Protein AF-A0A915ERX6-F1 (afdb_monomer)

Structure (mmCIF, N/CA/C/O backbone):
data_AF-A0A915ERX6-F1
#
_entry.id   AF-A0A915ERX6-F1
#
loop_
_atom_site.group_PDB
_atom_site.id
_atom_site.type_symbol
_atom_site.label_atom_id
_atom_site.label_alt_id
_atom_site.label_comp_id
_atom_site.label_asym_id
_atom_site.label_entity_id
_atom_site.label_seq_id
_atom_site.pdbx_PDB_ins_code
_atom_site.Cartn_x
_atom_site.Cartn_y
_atom_site.Cartn_z
_atom_site.occupancy
_atom_site.B_iso_or_equiv
_atom_site.auth_seq_id
_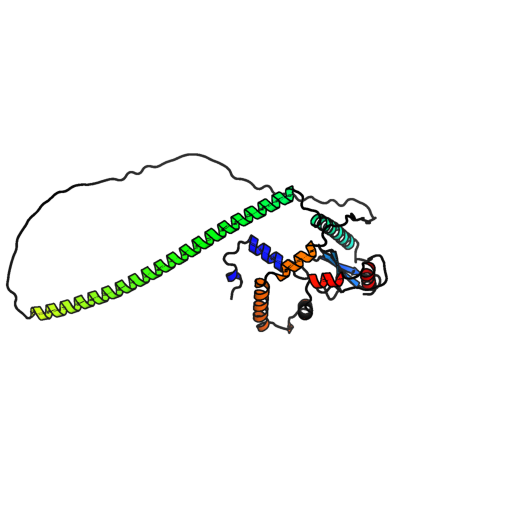atom_site.auth_comp_id
_atom_site.auth_asym_id
_atom_site.auth_atom_id
_atom_site.pdbx_PDB_model_num
ATOM 1 N N . MET A 1 1 ? -20.044 -15.047 8.503 1.00 51.16 1 MET A N 1
ATOM 2 C CA . MET A 1 1 ? -19.415 -14.146 9.492 1.00 51.16 1 MET A CA 1
ATOM 3 C C . MET A 1 1 ? -19.142 -12.809 8.824 1.00 51.16 1 MET A C 1
ATOM 5 O O . MET A 1 1 ? -18.657 -12.807 7.701 1.00 51.16 1 MET A O 1
ATOM 9 N N . ALA A 1 2 ? -19.490 -11.682 9.447 1.00 73.50 2 ALA A N 1
ATOM 10 C CA . ALA A 1 2 ? -19.189 -10.369 8.880 1.00 73.50 2 ALA A CA 1
ATOM 11 C C . ALA A 1 2 ? -17.824 -9.908 9.405 1.00 73.50 2 ALA A C 1
ATOM 13 O O . ALA A 1 2 ? -17.734 -9.492 10.553 1.00 73.50 2 ALA A O 1
ATOM 14 N N . TRP A 1 3 ? -16.778 -9.954 8.577 1.00 82.94 3 TRP A N 1
ATOM 15 C CA . TRP A 1 3 ? -15.416 -9.485 8.900 1.00 82.94 3 TRP A CA 1
ATOM 16 C C . TRP A 1 3 ? -15.363 -8.043 9.436 1.00 82.94 3 TRP A C 1
ATOM 18 O O . TRP A 1 3 ? -14.445 -7.667 10.159 1.00 82.94 3 TRP A O 1
ATOM 28 N N . TRP A 1 4 ? -16.379 -7.236 9.126 1.00 82.88 4 TRP A N 1
ATOM 29 C CA . TRP A 1 4 ? -16.608 -5.918 9.721 1.00 82.88 4 TRP A CA 1
ATOM 30 C C . TRP A 1 4 ? -16.786 -5.957 11.251 1.00 82.88 4 TRP A C 1
ATOM 32 O O . TRP A 1 4 ? -16.348 -5.044 11.945 1.00 82.88 4 TRP A O 1
ATOM 42 N N . GLY A 1 5 ? -17.389 -7.023 11.788 1.00 83.00 5 GLY A N 1
ATOM 43 C CA . GLY A 1 5 ? -17.624 -7.219 13.221 1.00 83.00 5 GLY A CA 1
ATOM 44 C C . GLY A 1 5 ? -16.344 -7.188 14.055 1.00 83.00 5 GLY A C 1
ATOM 45 O O . GLY A 1 5 ? -16.336 -6.576 15.120 1.00 83.00 5 GLY A O 1
ATOM 46 N N . ASP A 1 6 ? -15.246 -7.725 13.519 1.00 81.44 6 ASP A N 1
ATOM 47 C CA . ASP A 1 6 ? -13.922 -7.723 14.160 1.00 81.44 6 ASP A CA 1
ATOM 48 C C . ASP A 1 6 ? -13.321 -6.314 14.321 1.00 81.44 6 ASP A C 1
ATOM 50 O O . ASP A 1 6 ? -12.289 -6.149 14.966 1.00 81.44 6 ASP A O 1
ATOM 54 N N . HIS A 1 7 ? -13.928 -5.296 13.701 1.00 84.00 7 HIS A N 1
ATOM 55 C CA . HIS A 1 7 ? -13.409 -3.930 13.633 1.00 84.00 7 HIS A CA 1
ATOM 56 C C . HIS A 1 7 ? -14.350 -2.906 14.298 1.00 84.00 7 HIS A C 1
ATOM 58 O O . HIS A 1 7 ? -14.157 -1.705 14.110 1.00 84.00 7 HIS A O 1
ATOM 64 N N . ARG A 1 8 ? -15.343 -3.350 15.092 1.00 73.56 8 ARG A N 1
ATOM 65 C CA . ARG A 1 8 ? -16.404 -2.501 15.689 1.00 73.56 8 ARG A CA 1
ATOM 66 C C . ARG A 1 8 ? -15.908 -1.293 16.494 1.00 73.56 8 ARG A C 1
ATOM 68 O O . ARG A 1 8 ? -16.626 -0.306 16.572 1.00 73.56 8 ARG A O 1
ATOM 75 N N . ASN A 1 9 ? -14.679 -1.339 17.003 1.00 77.94 9 ASN A N 1
ATOM 76 C CA . ASN A 1 9 ? -14.098 -0.301 17.857 1.00 77.94 9 ASN A CA 1
ATOM 77 C C . ASN A 1 9 ? -12.840 0.354 17.261 1.00 77.94 9 ASN A C 1
ATOM 79 O O . ASN A 1 9 ? -12.069 0.997 17.968 1.00 77.94 9 ASN A O 1
ATOM 83 N N . ILE A 1 10 ? -12.594 0.202 15.958 1.00 81.56 10 ILE A N 1
ATOM 84 C CA . ILE A 1 10 ? -11.405 0.772 15.312 1.00 81.56 10 ILE A CA 1
ATOM 85 C C . ILE A 1 10 ? -11.733 2.160 14.760 1.00 81.56 10 ILE A C 1
ATOM 87 O O . ILE A 1 10 ? -12.661 2.318 13.969 1.00 81.56 10 ILE A O 1
ATOM 91 N N . HIS A 1 11 ? -10.944 3.174 15.136 1.00 81.81 11 HIS A N 1
ATOM 92 C CA . HIS A 1 11 ? -11.110 4.519 14.577 1.00 81.81 11 HIS A CA 1
ATOM 93 C C . HIS A 1 11 ? -10.934 4.502 13.056 1.00 81.81 11 HIS A C 1
ATOM 95 O O . HIS A 1 11 ? -10.048 3.826 12.520 1.00 81.81 11 HIS A O 1
ATOM 101 N N . ARG A 1 12 ? -11.702 5.337 12.355 1.00 85.62 12 ARG A N 1
ATOM 102 C CA . ARG A 1 12 ? -11.683 5.413 10.888 1.00 85.62 12 ARG A CA 1
ATOM 103 C C . ARG A 1 12 ? -10.275 5.629 10.327 1.00 85.62 12 ARG A C 1
ATOM 105 O O . ARG A 1 12 ? -9.903 4.986 9.354 1.00 85.62 12 ARG A O 1
ATOM 112 N N . GLU A 1 13 ? -9.478 6.507 10.934 1.00 83.62 13 GLU A N 1
ATOM 113 C CA . GLU A 1 13 ? -8.102 6.790 10.491 1.00 83.62 13 GLU A CA 1
ATOM 114 C C . GLU A 1 13 ? -7.173 5.576 10.618 1.00 83.62 13 GLU A C 1
ATOM 116 O O . GLU A 1 13 ? -6.362 5.326 9.726 1.00 83.62 13 GLU A O 1
ATOM 121 N N . PHE A 1 14 ? -7.329 4.780 11.681 1.00 82.31 14 PHE A N 1
ATOM 122 C CA . PHE A 1 14 ? -6.595 3.526 11.843 1.00 82.31 14 PHE A CA 1
ATOM 123 C C . PHE A 1 14 ? -7.018 2.506 10.796 1.00 82.31 14 PHE A C 1
ATOM 125 O O . PHE A 1 14 ? -6.154 1.920 10.150 1.00 82.31 14 PHE A O 1
ATOM 132 N N . ALA A 1 15 ? -8.324 2.355 10.566 1.00 87.00 15 ALA A N 1
ATOM 133 C CA . ALA A 1 15 ? -8.839 1.472 9.527 1.00 87.00 15 ALA A CA 1
ATOM 134 C C . ALA A 1 15 ? -8.327 1.876 8.131 1.00 87.00 15 ALA A C 1
ATOM 136 O O . ALA A 1 15 ? -7.846 1.028 7.382 1.00 87.00 15 ALA A O 1
ATOM 137 N N . MET A 1 16 ? -8.343 3.176 7.804 1.00 88.75 16 MET A N 1
ATOM 138 C CA . MET A 1 16 ? -7.802 3.709 6.546 1.00 88.75 16 MET A CA 1
ATOM 139 C C . MET A 1 16 ? -6.297 3.434 6.413 1.00 88.75 16 MET A C 1
ATOM 141 O O . MET A 1 16 ? -5.829 3.025 5.350 1.00 88.75 16 MET A O 1
ATOM 145 N N . MET A 1 17 ? -5.533 3.612 7.492 1.00 85.50 17 MET A N 1
ATOM 146 C CA . MET A 1 17 ? -4.098 3.337 7.499 1.00 85.50 17 MET A CA 1
ATOM 147 C C . MET A 1 17 ? -3.790 1.840 7.342 1.00 85.50 17 MET A C 1
ATOM 149 O O . MET A 1 17 ? -2.902 1.482 6.569 1.00 85.50 17 MET A O 1
ATOM 153 N N . GLU A 1 18 ? -4.510 0.956 8.037 1.00 84.69 18 GLU A N 1
ATOM 154 C CA . GLU A 1 18 ? -4.356 -0.499 7.893 1.00 84.69 18 GLU A CA 1
ATOM 155 C C . GLU A 1 18 ? -4.739 -0.975 6.489 1.00 84.69 18 GLU A C 1
ATOM 157 O O . GLU A 1 18 ? -4.008 -1.764 5.887 1.00 84.69 18 GLU A O 1
ATOM 162 N N . TYR A 1 19 ? -5.806 -0.418 5.915 1.00 90.06 19 TYR A N 1
ATOM 163 C CA . TYR A 1 19 ? -6.186 -0.674 4.529 1.00 90.06 19 TYR A CA 1
ATOM 164 C C . TYR A 1 19 ? -5.048 -0.320 3.562 1.00 90.06 19 TYR A C 1
ATOM 166 O O . TYR A 1 19 ? -4.602 -1.162 2.782 1.00 90.06 19 TYR A O 1
ATOM 174 N N . LEU A 1 20 ? -4.494 0.895 3.664 1.00 88.69 20 LEU A N 1
ATOM 175 C CA . LEU A 1 20 ? -3.383 1.327 2.811 1.00 88.69 20 LEU A CA 1
ATOM 176 C C . LEU A 1 20 ? -2.116 0.488 3.023 1.00 88.69 20 LEU A C 1
ATOM 178 O O . LEU A 1 20 ? -1.411 0.193 2.055 1.00 88.69 20 LEU A O 1
ATOM 182 N N . LYS A 1 21 ? -1.830 0.050 4.255 1.00 85.94 21 LYS A N 1
ATOM 183 C CA . LYS A 1 21 ? -0.715 -0.868 4.538 1.00 85.94 21 LYS A CA 1
ATOM 184 C C . LYS A 1 21 ? -0.881 -2.198 3.808 1.00 85.94 21 LYS A C 1
ATOM 186 O O . LYS A 1 21 ? 0.103 -2.684 3.250 1.00 85.94 21 LYS A O 1
ATOM 191 N N . ILE A 1 22 ? -2.086 -2.768 3.781 1.00 87.19 22 ILE A N 1
ATOM 192 C CA . ILE A 1 22 ? -2.379 -4.004 3.041 1.00 87.19 22 ILE A CA 1
ATOM 193 C C . ILE A 1 22 ? -2.253 -3.752 1.535 1.00 87.19 22 ILE A C 1
ATOM 195 O O . ILE A 1 22 ? -1.469 -4.431 0.871 1.00 87.19 22 ILE A O 1
ATOM 199 N N . CYS A 1 23 ? -2.934 -2.730 1.008 1.00 88.94 23 CYS A N 1
ATOM 200 C CA . CYS A 1 23 ? -2.908 -2.394 -0.417 1.00 88.94 23 CYS A CA 1
ATOM 201 C C . CYS A 1 23 ? -1.496 -2.115 -0.935 1.00 88.94 23 CYS A C 1
ATOM 203 O O . CYS A 1 23 ? -1.163 -2.530 -2.040 1.00 88.94 23 CYS A O 1
ATOM 205 N N . SER A 1 24 ? -0.635 -1.480 -0.132 1.00 85.81 24 SER A N 1
ATOM 206 C CA . SER A 1 24 ? 0.741 -1.152 -0.532 1.00 85.81 24 SER A CA 1
ATOM 207 C C . SER A 1 24 ? 1.579 -2.361 -0.972 1.00 85.81 24 SER A C 1
ATOM 209 O O . SER A 1 24 ? 2.533 -2.215 -1.749 1.00 85.81 24 SER A O 1
ATOM 211 N N . ARG A 1 25 ? 1.188 -3.558 -0.511 1.00 84.31 25 ARG A N 1
ATOM 212 C CA . ARG A 1 25 ? 1.843 -4.841 -0.788 1.00 84.31 25 ARG A CA 1
ATOM 213 C C . ARG A 1 25 ? 1.401 -5.478 -2.103 1.00 84.31 25 ARG A C 1
ATOM 215 O O . ARG A 1 25 ? 2.115 -6.355 -2.580 1.00 84.31 25 ARG A O 1
ATOM 222 N N . LEU A 1 26 ? 0.285 -5.038 -2.688 1.00 88.19 26 LEU A N 1
ATOM 223 C CA . LEU A 1 26 ? -0.181 -5.525 -3.987 1.00 88.19 26 LEU A CA 1
ATOM 224 C C . LEU A 1 26 ? 0.850 -5.192 -5.067 1.00 88.19 26 LEU A C 1
ATOM 226 O O . LEU A 1 26 ? 1.415 -4.090 -5.081 1.00 88.19 26 LEU A O 1
ATOM 230 N N . GLU A 1 27 ? 1.085 -6.124 -5.984 1.00 83.94 27 GLU A N 1
ATOM 231 C CA . GLU A 1 27 ? 2.095 -6.002 -7.037 1.00 83.94 27 GLU A CA 1
ATOM 232 C C . GLU A 1 27 ? 1.844 -4.785 -7.939 1.00 83.94 27 GLU A C 1
ATOM 234 O O . GLU A 1 27 ? 2.792 -4.120 -8.348 1.00 83.94 27 GLU A O 1
ATOM 239 N N . THR A 1 28 ? 0.576 -4.436 -8.161 1.00 86.00 28 THR A N 1
ATOM 240 C CA . THR A 1 28 ? 0.137 -3.314 -9.006 1.00 86.00 28 THR A CA 1
ATOM 241 C C . THR A 1 28 ? 0.037 -1.979 -8.257 1.00 86.00 28 THR A C 1
ATOM 243 O O . THR A 1 28 ? -0.133 -0.926 -8.875 1.00 86.00 28 THR A O 1
ATOM 246 N N . TYR A 1 29 ? 0.150 -1.978 -6.922 1.00 88.00 29 TYR A N 1
ATOM 247 C CA . TYR A 1 29 ? -0.030 -0.761 -6.131 1.00 88.00 29 TYR A CA 1
ATOM 248 C C . TYR A 1 29 ? 1.083 0.255 -6.381 1.00 88.00 29 TYR A C 1
ATOM 250 O O . TYR A 1 29 ? 2.264 -0.033 -6.150 1.00 88.00 29 TYR A O 1
ATOM 258 N N . GLY A 1 30 ? 0.678 1.473 -6.751 1.00 83.12 30 GLY A N 1
ATOM 259 C CA . GLY A 1 30 ? 1.577 2.608 -6.963 1.00 83.12 30 GLY A CA 1
ATOM 260 C C . GLY A 1 30 ? 2.413 2.511 -8.240 1.00 83.12 30 GLY A C 1
ATOM 261 O O . GLY A 1 30 ? 3.402 3.232 -8.358 1.00 83.12 30 GLY A O 1
ATOM 262 N N . VAL A 1 31 ? 2.035 1.628 -9.171 1.00 84.38 31 VAL A N 1
ATOM 263 C CA . VAL A 1 31 ? 2.764 1.373 -10.416 1.00 84.38 31 VAL A CA 1
ATOM 264 C C . VAL A 1 31 ? 2.064 2.070 -11.584 1.00 84.38 31 VAL A C 1
ATOM 266 O O . VAL A 1 31 ? 0.900 1.800 -11.872 1.00 84.38 31 VAL A O 1
ATOM 269 N N . SER A 1 32 ? 2.770 2.972 -12.269 1.00 84.06 32 SER A N 1
ATOM 270 C CA . SER A 1 32 ? 2.287 3.590 -13.511 1.00 84.06 32 SER A CA 1
ATOM 271 C C . SER A 1 32 ? 2.840 2.828 -14.709 1.00 84.06 32 SER A C 1
ATOM 273 O O . SER A 1 32 ? 4.048 2.843 -14.936 1.00 84.06 32 SER A O 1
ATOM 275 N N . TYR A 1 33 ? 1.967 2.165 -15.466 1.00 83.50 33 TYR A N 1
ATOM 276 C CA . TYR A 1 33 ? 2.345 1.375 -16.639 1.00 83.50 33 TYR A CA 1
ATOM 277 C C . TYR A 1 33 ? 2.323 2.216 -17.916 1.00 83.50 33 TYR A C 1
ATOM 279 O O . TYR A 1 33 ? 1.395 2.991 -18.147 1.00 83.50 33 TYR A O 1
ATOM 287 N N . PHE A 1 34 ? 3.325 2.009 -18.763 1.00 83.00 34 PHE A N 1
ATOM 288 C CA . PHE A 1 34 ? 3.478 2.643 -20.064 1.00 83.00 34 PHE A CA 1
ATOM 289 C C . PHE A 1 34 ? 3.847 1.592 -21.103 1.00 83.00 34 PHE A C 1
ATOM 291 O O . PHE A 1 34 ? 4.729 0.766 -20.874 1.00 83.00 34 PHE A O 1
ATOM 298 N N . GLU A 1 35 ? 3.194 1.628 -22.260 1.00 81.38 35 GLU A N 1
ATOM 299 C CA . GLU A 1 35 ? 3.630 0.816 -23.394 1.00 81.38 35 GLU A CA 1
ATOM 300 C C . GLU A 1 35 ? 4.920 1.416 -23.965 1.00 81.38 35 GLU A C 1
ATOM 302 O O . GLU A 1 35 ? 4.955 2.587 -24.356 1.00 81.38 35 GLU A O 1
ATOM 307 N N . ILE A 1 36 ? 5.986 0.618 -23.990 1.00 79.19 36 ILE A N 1
ATOM 308 C CA . ILE A 1 36 ? 7.275 1.000 -24.568 1.00 79.19 36 ILE A CA 1
ATOM 309 C C . ILE A 1 36 ? 7.724 -0.059 -25.568 1.00 79.19 36 ILE A C 1
ATOM 311 O O . ILE A 1 36 ? 7.179 -1.151 -25.676 1.00 79.19 36 ILE A O 1
ATOM 315 N N . ARG A 1 37 ? 8.739 0.246 -26.351 1.00 76.06 37 ARG A N 1
ATOM 316 C CA . ARG A 1 37 ? 9.317 -0.689 -27.304 1.00 76.06 37 ARG A CA 1
ATOM 317 C C . ARG A 1 37 ? 10.814 -0.614 -27.180 1.00 76.06 37 ARG A C 1
ATOM 319 O O . ARG A 1 37 ? 11.362 0.473 -26.999 1.00 76.06 37 ARG A O 1
ATOM 326 N N . ASN A 1 38 ? 11.437 -1.770 -27.288 1.00 72.06 38 ASN A N 1
ATOM 327 C CA . ASN A 1 38 ? 12.852 -1.829 -27.552 1.00 72.06 38 ASN A CA 1
ATOM 328 C C . ASN A 1 38 ? 13.112 -1.826 -29.076 1.00 72.06 38 ASN A C 1
ATOM 330 O O . ASN A 1 38 ? 12.174 -1.895 -29.871 1.00 72.06 38 ASN A O 1
ATOM 334 N N . THR A 1 39 ? 14.381 -1.792 -29.486 1.00 68.31 39 THR A N 1
ATOM 335 C CA . THR A 1 39 ? 14.866 -1.998 -30.856 1.00 68.31 39 THR A CA 1
ATOM 336 C C . THR A 1 39 ? 14.351 -3.289 -31.509 1.00 68.31 39 THR A C 1
ATOM 338 O O . THR A 1 39 ? 14.280 -3.349 -32.734 1.00 68.31 39 THR A O 1
ATOM 341 N N . ARG A 1 40 ? 13.967 -4.308 -30.720 1.00 66.62 40 ARG A N 1
ATOM 342 C CA . ARG A 1 40 ? 13.531 -5.629 -31.217 1.00 66.62 40 ARG A CA 1
ATOM 343 C C . ARG A 1 40 ? 12.058 -5.978 -30.954 1.00 66.62 40 ARG A C 1
ATOM 345 O O . ARG A 1 40 ? 11.415 -6.519 -31.848 1.00 66.62 40 ARG A O 1
ATOM 352 N N . VAL A 1 41 ? 11.509 -5.677 -29.771 1.00 63.62 41 VAL A N 1
ATOM 353 C CA . VAL A 1 41 ? 10.175 -6.160 -29.335 1.00 63.62 41 VAL A CA 1
ATOM 354 C C . VAL A 1 41 ? 9.369 -5.066 -28.610 1.00 63.62 41 VAL A C 1
ATOM 356 O O . VAL A 1 41 ? 9.927 -4.126 -28.035 1.00 63.62 41 VAL A O 1
ATOM 359 N N . GLN A 1 42 ? 8.031 -5.165 -28.643 1.00 61.75 42 GLN A N 1
ATOM 360 C CA . GLN A 1 42 ? 7.120 -4.340 -27.833 1.00 61.75 42 GLN A CA 1
ATOM 361 C C . GLN A 1 42 ? 7.045 -4.865 -26.387 1.00 61.75 42 GLN A C 1
ATOM 363 O O . GLN A 1 42 ? 6.656 -6.009 -26.174 1.00 61.75 42 GLN A O 1
ATOM 368 N N . ASN A 1 43 ? 7.345 -4.019 -25.398 1.00 63.12 43 ASN A N 1
ATOM 369 C CA . ASN A 1 43 ? 7.371 -4.359 -23.969 1.00 63.12 43 ASN A CA 1
ATOM 370 C C . ASN A 1 43 ? 6.514 -3.369 -23.143 1.00 63.12 43 ASN A C 1
ATOM 372 O O . ASN A 1 43 ? 6.050 -2.345 -23.639 1.00 63.12 43 ASN A O 1
ATOM 376 N N . LEU A 1 44 ? 6.278 -3.632 -21.858 1.00 58.50 44 LEU A N 1
ATOM 377 C CA . LEU A 1 44 ? 5.692 -2.642 -20.945 1.00 58.50 44 LEU A CA 1
ATOM 378 C C . LEU A 1 44 ? 6.763 -2.112 -19.998 1.00 58.50 44 LEU A C 1
ATOM 380 O O . LEU A 1 44 ? 7.470 -2.877 -19.353 1.00 58.50 44 LEU A O 1
ATOM 384 N N . SER A 1 45 ? 6.850 -0.795 -19.863 1.00 58.66 45 SER A N 1
ATOM 385 C CA . SER A 1 45 ? 7.623 -0.150 -18.805 1.00 58.66 45 SER A CA 1
ATOM 386 C C . SER A 1 45 ? 6.694 0.181 -17.665 1.00 58.66 45 SER A C 1
ATOM 388 O O . SER A 1 45 ? 5.533 0.532 -17.881 1.00 58.66 45 SER A O 1
ATOM 390 N N . SER A 1 46 ? 7.218 0.176 -16.454 1.00 69.56 46 SER A N 1
ATOM 391 C CA . SER A 1 46 ? 6.569 0.834 -15.343 1.00 69.56 46 SER A CA 1
ATOM 392 C C . SER A 1 46 ? 7.490 1.830 -14.661 1.00 69.56 46 SER A C 1
ATOM 394 O O . SER A 1 46 ? 8.701 1.630 -14.536 1.00 69.56 46 SER A O 1
ATOM 396 N N . VAL A 1 47 ? 6.869 2.916 -14.209 1.00 69.19 47 VAL A N 1
ATOM 397 C CA . VAL A 1 47 ? 7.473 3.905 -13.324 1.00 69.19 47 VAL A CA 1
ATOM 398 C C . VAL A 1 47 ? 6.742 3.826 -11.991 1.00 69.19 47 VAL A C 1
ATOM 400 O O . VAL A 1 47 ? 5.520 3.992 -11.939 1.00 69.19 47 VAL A O 1
ATOM 403 N N . ASP A 1 48 ? 7.476 3.592 -10.908 1.00 70.56 48 ASP A N 1
ATOM 404 C CA . ASP A 1 48 ? 6.937 3.614 -9.552 1.00 70.56 48 ASP A CA 1
ATOM 405 C C . ASP A 1 48 ? 7.827 4.434 -8.599 1.00 70.56 48 ASP A C 1
ATOM 407 O O . ASP A 1 48 ? 8.883 4.964 -8.955 1.00 70.56 48 ASP A O 1
ATOM 411 N N . ALA A 1 49 ? 7.379 4.563 -7.351 1.00 59.53 49 ALA A N 1
ATOM 412 C CA . ALA A 1 49 ? 8.111 5.285 -6.312 1.00 59.53 49 ALA A CA 1
ATOM 413 C C . ALA A 1 49 ? 9.409 4.578 -5.856 1.00 59.53 49 ALA A C 1
ATOM 415 O O . ALA A 1 49 ? 10.159 5.137 -5.047 1.00 59.53 49 ALA A O 1
ATOM 416 N N . LEU A 1 50 ? 9.648 3.344 -6.314 1.00 64.88 50 LEU A N 1
ATOM 417 C CA . LEU A 1 50 ? 10.803 2.511 -5.994 1.00 64.88 50 LEU A CA 1
ATOM 418 C C . LEU A 1 50 ? 11.822 2.479 -7.142 1.00 64.88 50 LEU A C 1
ATOM 420 O O . LEU A 1 50 ? 12.962 2.086 -6.888 1.00 64.88 50 LEU A O 1
ATOM 424 N N . GLY A 1 51 ? 11.445 2.848 -8.367 1.00 69.00 51 GLY A N 1
ATOM 425 C CA . GLY A 1 51 ? 12.302 2.901 -9.546 1.00 69.00 51 GLY A CA 1
ATOM 426 C C . GLY A 1 51 ? 11.572 2.587 -10.858 1.00 69.00 51 GLY A C 1
ATOM 427 O O . GLY A 1 51 ? 10.373 2.804 -11.012 1.00 69.00 51 GLY A O 1
ATOM 428 N N . LEU A 1 52 ? 12.341 2.089 -11.826 1.00 77.81 52 LEU A N 1
ATOM 429 C CA . LEU A 1 52 ? 11.848 1.606 -13.115 1.00 77.81 52 LEU A CA 1
ATOM 430 C C . LEU A 1 52 ? 11.835 0.078 -13.117 1.00 77.81 52 LEU A C 1
ATOM 432 O O . LEU A 1 52 ? 12.802 -0.542 -12.663 1.00 77.81 52 LEU A O 1
ATOM 436 N N . SER A 1 53 ? 10.766 -0.514 -13.643 1.00 75.00 53 SER A N 1
ATOM 437 C CA . SER A 1 53 ? 10.640 -1.964 -13.836 1.00 75.00 53 SER A CA 1
ATOM 438 C C . SER A 1 53 ? 10.095 -2.253 -15.235 1.00 75.00 53 SER A C 1
ATOM 440 O O . SER A 1 53 ? 9.294 -1.481 -15.751 1.00 75.00 53 SER A O 1
ATOM 442 N N . VAL A 1 54 ? 10.515 -3.355 -15.858 1.00 73.75 54 VAL A N 1
ATOM 443 C CA . VAL A 1 54 ? 10.012 -3.777 -17.176 1.00 73.75 54 VAL A CA 1
ATOM 444 C C . VAL A 1 54 ? 9.181 -5.048 -17.030 1.00 73.75 54 VAL A C 1
ATOM 446 O O . VAL A 1 54 ? 9.538 -5.960 -16.281 1.00 73.75 54 VAL A O 1
ATOM 449 N N . TYR A 1 55 ? 8.072 -5.080 -17.758 1.00 67.56 55 TYR A N 1
ATOM 450 C CA . TYR A 1 55 ? 7.063 -6.125 -17.785 1.00 67.56 55 TYR A CA 1
ATOM 451 C C . TYR A 1 55 ? 6.833 -6.588 -19.222 1.00 67.56 55 TYR A C 1
ATOM 453 O O . TYR A 1 55 ? 6.982 -5.826 -20.178 1.00 67.56 55 TYR A O 1
ATOM 461 N N . GLU A 1 56 ? 6.431 -7.841 -19.376 1.00 65.31 56 GLU A N 1
ATOM 462 C CA . GLU A 1 56 ? 5.937 -8.346 -20.653 1.00 65.31 56 GLU A CA 1
ATOM 463 C C . GLU A 1 56 ? 4.486 -7.880 -20.857 1.00 65.31 56 GLU A C 1
ATOM 465 O O . GLU A 1 56 ? 3.745 -7.681 -19.894 1.00 65.31 56 GLU A O 1
ATOM 470 N N . ARG A 1 57 ? 4.046 -7.687 -22.105 1.00 65.62 57 ARG A N 1
ATOM 471 C CA . ARG A 1 57 ? 2.703 -7.149 -22.392 1.00 65.62 57 ARG A CA 1
ATOM 472 C C . ARG A 1 57 ? 1.563 -7.992 -21.828 1.00 65.62 57 ARG A C 1
ATOM 474 O O . ARG A 1 57 ? 0.567 -7.434 -21.372 1.00 65.62 57 ARG A O 1
ATOM 481 N N . SER A 1 58 ? 1.738 -9.308 -21.821 1.00 59.25 58 SER A N 1
ATOM 482 C CA . SER A 1 58 ? 0.797 -10.277 -21.256 1.00 59.25 58 SER A CA 1
ATOM 483 C C . SER A 1 58 ? 0.870 -10.384 -19.729 1.00 59.25 58 SER A C 1
ATOM 485 O O . SER A 1 58 ? 0.009 -11.014 -19.127 1.00 59.25 58 SER A O 1
ATOM 487 N N . ASN A 1 59 ? 1.876 -9.781 -19.084 1.00 62.12 59 ASN A N 1
ATOM 488 C CA . ASN A 1 59 ? 2.212 -10.051 -17.692 1.00 62.12 59 ASN A CA 1
ATOM 489 C C . ASN A 1 59 ? 2.591 -8.761 -16.946 1.00 62.12 59 ASN A C 1
ATOM 491 O O . ASN A 1 59 ? 3.741 -8.325 -16.949 1.00 62.12 59 ASN A O 1
ATOM 495 N N . LYS A 1 60 ? 1.619 -8.178 -16.237 1.00 63.34 60 LYS A N 1
ATOM 496 C CA . LYS A 1 60 ? 1.798 -6.934 -15.459 1.00 63.34 60 LYS A CA 1
ATOM 497 C C . LYS A 1 60 ? 2.189 -7.160 -13.993 1.00 63.34 60 LYS A C 1
ATOM 499 O O . LYS A 1 60 ? 2.411 -6.187 -13.269 1.00 63.34 60 LYS A O 1
ATOM 504 N N . VAL A 1 61 ? 2.252 -8.420 -13.550 1.00 47.22 61 VAL A N 1
ATOM 505 C CA . VAL A 1 61 ? 2.406 -8.799 -12.130 1.00 47.22 61 VAL A CA 1
ATOM 506 C C . VAL A 1 61 ? 3.815 -9.327 -11.819 1.00 47.22 61 VAL A C 1
ATOM 508 O O . VAL A 1 61 ? 4.290 -9.189 -10.695 1.00 47.22 61 VAL A O 1
ATOM 511 N N . THR A 1 62 ? 4.534 -9.864 -12.809 1.00 45.00 62 THR A N 1
ATOM 512 C CA . THR A 1 62 ? 5.867 -10.460 -12.638 1.00 45.00 62 THR A CA 1
ATOM 513 C C . THR A 1 62 ? 6.887 -9.714 -13.490 1.00 45.00 62 THR A C 1
ATOM 515 O O . THR A 1 62 ? 6.936 -9.860 -14.707 1.00 45.00 62 THR A O 1
ATOM 518 N N . ALA A 1 63 ? 7.759 -8.955 -12.832 1.00 50.56 63 ALA A N 1
ATOM 519 C CA . ALA A 1 63 ? 8.936 -8.384 -13.477 1.00 50.56 63 ALA A CA 1
ATOM 520 C C . ALA A 1 63 ? 10.012 -9.473 -13.682 1.00 50.56 63 ALA A C 1
ATOM 522 O O . ALA A 1 63 ? 10.227 -10.304 -12.793 1.00 50.56 63 ALA A O 1
ATOM 523 N N . LYS A 1 64 ? 10.693 -9.482 -14.836 1.00 47.00 64 LYS A N 1
ATOM 524 C CA . LYS A 1 64 ? 11.722 -10.489 -15.169 1.00 47.00 64 LYS A CA 1
ATOM 525 C C . LYS A 1 64 ? 13.137 -10.034 -14.741 1.00 47.00 64 LYS A C 1
ATOM 527 O O . LYS A 1 64 ? 13.435 -8.847 -14.851 1.00 47.00 64 LYS A O 1
ATOM 532 N N . PRO A 1 65 ? 13.998 -10.935 -14.215 1.00 37.88 65 PRO A N 1
ATOM 533 C CA . PRO A 1 65 ? 15.416 -10.663 -13.922 1.00 37.88 65 PRO A CA 1
ATOM 534 C C . PRO A 1 65 ? 16.310 -10.816 -15.167 1.00 37.88 65 PRO A C 1
ATOM 536 O O . PRO A 1 65 ? 15.998 -11.668 -15.994 1.00 37.88 65 PRO A O 1
ATOM 539 N N . VAL A 1 66 ? 17.399 -10.019 -15.280 1.00 44.97 66 VAL A N 1
ATOM 540 C CA . VAL A 1 66 ? 17.996 -9.677 -16.598 1.00 44.97 66 VAL A CA 1
ATOM 541 C C . VAL A 1 66 ? 19.572 -9.655 -16.753 1.00 44.97 66 VAL A C 1
ATOM 543 O O . VAL A 1 66 ? 20.212 -9.075 -15.882 1.00 44.97 66 VAL A O 1
ATOM 546 N N . ASP A 1 67 ? 20.166 -10.253 -17.839 1.00 41.62 67 ASP A N 1
ATOM 547 C CA . ASP A 1 67 ? 21.565 -10.618 -18.308 1.00 41.62 67 ASP A CA 1
ATOM 548 C C . ASP A 1 67 ? 22.065 -10.197 -19.757 1.00 41.62 67 ASP A C 1
ATOM 550 O O . ASP A 1 67 ? 21.595 -10.745 -20.749 1.00 41.62 67 ASP A O 1
ATOM 554 N N . ARG A 1 68 ? 23.157 -9.395 -19.840 1.00 38.19 68 ARG A N 1
ATOM 555 C CA . ARG A 1 68 ? 24.287 -9.222 -20.847 1.00 38.19 68 ARG A CA 1
ATOM 556 C C . ARG A 1 68 ? 24.153 -8.638 -22.302 1.00 38.19 68 ARG A C 1
ATOM 558 O O . ARG A 1 68 ? 23.418 -9.169 -23.122 1.00 38.19 68 ARG A O 1
ATOM 565 N N . GLY A 1 69 ? 24.992 -7.601 -22.614 1.00 44.88 69 GLY A N 1
ATOM 566 C CA . GLY A 1 69 ? 25.144 -6.737 -23.838 1.00 44.88 69 GLY A CA 1
ATOM 567 C C . GLY A 1 69 ? 24.624 -5.237 -23.993 1.00 44.88 69 GLY A C 1
ATOM 568 O O . GLY A 1 69 ? 23.814 -5.066 -24.889 1.00 44.88 69 GLY A O 1
ATOM 569 N N . SER A 1 70 ? 25.060 -4.167 -23.256 1.00 50.38 70 SER A N 1
ATOM 570 C CA . SER A 1 70 ? 24.772 -2.677 -23.437 1.00 50.38 70 SER A CA 1
ATOM 571 C C . SER A 1 70 ? 25.124 -1.783 -22.186 1.00 50.38 70 SER A C 1
ATOM 573 O O . SER A 1 70 ? 25.319 -2.267 -21.076 1.00 50.38 70 SER A O 1
ATOM 575 N N . THR A 1 71 ? 25.303 -0.453 -22.320 1.00 59.44 71 THR A N 1
ATOM 576 C CA . THR A 1 71 ? 25.572 0.501 -21.197 1.00 59.44 71 THR A CA 1
ATOM 577 C C . THR A 1 71 ? 24.471 1.535 -20.950 1.00 59.44 71 THR A C 1
ATOM 579 O O . THR A 1 71 ? 24.443 2.140 -19.877 1.00 59.44 71 THR A O 1
ATOM 582 N N . HIS A 1 72 ? 23.565 1.736 -21.908 1.00 65.31 72 HIS A N 1
ATOM 583 C CA . HIS A 1 72 ? 22.481 2.714 -21.828 1.00 65.31 72 HIS A CA 1
ATOM 584 C C . HIS A 1 72 ? 21.133 2.011 -21.937 1.00 65.31 72 HIS A C 1
ATOM 586 O O . HIS A 1 72 ? 20.934 1.195 -22.830 1.00 65.31 72 HIS A O 1
ATOM 592 N N . PHE A 1 73 ? 20.211 2.346 -21.034 1.00 71.62 73 PHE A N 1
ATOM 593 C CA . PHE A 1 73 ? 18.828 1.885 -21.101 1.00 71.62 73 PHE A CA 1
ATOM 594 C C . PHE A 1 73 ? 18.049 2.796 -22.046 1.00 71.62 73 PHE A C 1
ATOM 596 O O . PHE A 1 73 ? 17.745 3.934 -21.683 1.00 71.62 73 PHE A O 1
ATOM 603 N N . VAL A 1 74 ? 17.769 2.316 -23.256 1.00 72.12 74 VAL A N 1
ATOM 604 C CA . VAL A 1 74 ? 17.059 3.073 -24.293 1.00 72.12 74 VAL A CA 1
ATOM 605 C C . VAL A 1 74 ? 15.734 2.385 -24.576 1.00 72.12 74 VAL A C 1
ATOM 607 O O . VAL A 1 74 ? 15.682 1.177 -24.731 1.00 72.12 74 VAL A O 1
ATOM 610 N N . PHE A 1 75 ? 14.652 3.150 -24.644 1.00 80.19 75 PHE A N 1
ATOM 611 C CA . PHE A 1 75 ? 13.346 2.641 -25.043 1.00 80.19 75 PHE A CA 1
ATOM 612 C C . PHE A 1 75 ? 12.589 3.708 -25.823 1.00 80.19 75 PHE A C 1
ATOM 614 O O . PHE A 1 75 ? 12.864 4.904 -25.712 1.00 80.19 75 PHE A O 1
ATOM 621 N N . TYR A 1 76 ? 11.594 3.266 -26.581 1.00 77.81 76 TYR A N 1
ATOM 622 C CA . TYR A 1 76 ? 10.752 4.114 -27.412 1.00 77.81 76 TYR A CA 1
ATOM 623 C C . TYR A 1 76 ? 9.305 4.022 -26.933 1.00 77.81 76 TYR A C 1
ATOM 625 O O . TYR A 1 76 ? 8.770 2.927 -26.789 1.00 77.81 76 TYR A O 1
ATOM 633 N N . ALA A 1 77 ? 8.646 5.152 -26.691 1.00 81.62 77 ALA A N 1
ATOM 634 C CA . ALA A 1 77 ? 7.199 5.179 -26.478 1.00 81.62 77 ALA A CA 1
ATOM 635 C C . ALA A 1 77 ? 6.450 5.404 -27.799 1.00 81.62 77 ALA A C 1
ATOM 637 O O . ALA A 1 77 ? 7.034 5.838 -28.792 1.00 81.62 77 ALA A O 1
ATOM 638 N N . SER A 1 78 ? 5.145 5.130 -27.802 1.00 82.38 78 SER A N 1
ATOM 639 C CA . SER A 1 78 ? 4.279 5.324 -28.972 1.00 82.38 78 SER A CA 1
ATOM 640 C C . SER A 1 78 ? 4.164 6.783 -29.418 1.00 82.38 78 SER A C 1
ATOM 642 O O . SER A 1 78 ? 3.961 7.030 -30.601 1.00 82.38 78 SER A O 1
ATOM 644 N N . ASP A 1 79 ? 4.266 7.728 -28.480 1.00 84.00 79 ASP A N 1
ATOM 645 C CA . ASP A 1 79 ? 4.114 9.158 -28.735 1.00 84.00 79 ASP A CA 1
ATOM 646 C C . ASP A 1 79 ? 4.938 10.004 -27.740 1.00 84.00 79 ASP A C 1
ATOM 648 O O . ASP A 1 79 ? 5.247 9.589 -26.617 1.00 84.00 79 ASP A O 1
ATOM 652 N N . VAL A 1 80 ? 5.281 11.227 -28.144 1.00 81.44 80 VAL A N 1
ATOM 653 C CA . VAL A 1 80 ? 6.041 12.217 -27.371 1.00 81.44 80 VAL A CA 1
ATOM 654 C C . VAL A 1 80 ? 5.310 12.609 -26.085 1.00 81.44 80 VAL A C 1
ATOM 656 O O . VAL A 1 80 ? 5.953 12.862 -25.064 1.00 81.44 80 VAL A O 1
ATOM 659 N N . SER A 1 81 ? 3.974 12.631 -26.097 1.00 86.19 81 SER A N 1
ATOM 660 C CA . SER A 1 81 ? 3.152 12.888 -24.906 1.00 86.19 81 SER A CA 1
ATOM 661 C C . SER A 1 81 ? 3.414 11.866 -23.787 1.00 86.19 81 SER A C 1
ATOM 663 O O . SER A 1 81 ? 3.570 12.235 -22.618 1.00 86.19 81 SER A O 1
ATOM 665 N N . VAL A 1 82 ? 3.565 10.591 -24.156 1.00 83.56 82 VAL A N 1
ATOM 666 C CA . VAL A 1 82 ? 3.903 9.495 -23.241 1.00 83.56 82 VAL A CA 1
ATOM 667 C C . VAL A 1 82 ? 5.311 9.686 -22.684 1.00 83.56 82 VAL A C 1
ATOM 669 O O . VAL A 1 82 ? 5.498 9.608 -21.471 1.00 83.56 82 VAL A O 1
ATOM 672 N N . ASN A 1 83 ? 6.280 10.035 -23.533 1.00 78.69 83 ASN A N 1
ATOM 673 C CA . ASN A 1 83 ? 7.651 10.319 -23.098 1.00 78.69 83 ASN A CA 1
ATOM 674 C C . ASN A 1 83 ? 7.717 11.481 -22.095 1.00 78.69 83 ASN A C 1
ATOM 676 O O . ASN A 1 83 ? 8.388 11.364 -21.070 1.00 78.69 83 ASN A O 1
ATOM 680 N N . LYS A 1 84 ? 6.982 12.578 -22.340 1.00 82.31 84 LYS A N 1
ATOM 681 C CA . LYS A 1 84 ? 6.890 13.716 -21.405 1.00 82.31 84 LYS A CA 1
ATOM 682 C C . LYS A 1 84 ? 6.346 13.272 -20.046 1.00 82.31 84 LYS A C 1
ATOM 684 O O . LYS A 1 84 ? 6.914 13.619 -19.015 1.00 82.31 84 LYS A O 1
ATOM 689 N N . ARG A 1 85 ? 5.290 12.451 -20.039 1.00 84.88 85 ARG A N 1
ATOM 690 C CA . ARG A 1 85 ? 4.691 11.925 -18.803 1.00 84.88 85 ARG A CA 1
ATOM 691 C C . ARG A 1 85 ? 5.634 10.985 -18.048 1.00 84.88 85 ARG A C 1
ATOM 693 O O . ARG A 1 85 ? 5.751 11.116 -16.830 1.00 84.88 85 ARG A O 1
ATOM 700 N N . ILE A 1 86 ? 6.314 10.073 -18.749 1.00 82.56 86 ILE A N 1
ATOM 701 C CA . ILE A 1 86 ? 7.330 9.185 -18.161 1.00 82.56 86 ILE A CA 1
ATOM 702 C C . ILE A 1 86 ? 8.436 10.022 -17.513 1.00 82.56 86 ILE A C 1
ATOM 704 O O . ILE A 1 86 ? 8.764 9.798 -16.351 1.00 82.56 86 ILE A O 1
ATOM 708 N N . LEU A 1 87 ? 8.961 11.025 -18.223 1.00 78.62 87 LEU A N 1
ATOM 709 C CA . LEU A 1 87 ? 10.024 11.895 -17.721 1.00 78.62 87 LEU A CA 1
ATOM 710 C C . LEU A 1 87 ? 9.607 12.637 -16.443 1.00 78.62 87 LEU A C 1
ATOM 712 O O . LEU A 1 87 ? 10.329 12.578 -15.447 1.00 78.62 87 LEU A O 1
ATOM 716 N N . SER A 1 88 ? 8.429 13.270 -16.430 1.00 82.38 88 SER A N 1
ATOM 717 C CA . SER A 1 88 ? 7.923 13.979 -15.246 1.00 82.38 88 SER A CA 1
ATOM 718 C C . SER A 1 88 ? 7.766 13.057 -14.034 1.00 82.38 88 SER A C 1
ATOM 720 O O . SER A 1 88 ? 8.133 13.436 -12.921 1.00 82.38 88 SER A O 1
ATOM 722 N N . LEU A 1 89 ? 7.266 11.831 -14.236 1.00 85.12 89 LEU A N 1
ATOM 723 C CA . LEU A 1 89 ? 7.142 10.847 -13.158 1.00 85.12 89 LEU A CA 1
ATOM 724 C C . LEU A 1 89 ? 8.505 10.366 -12.660 1.00 85.12 89 LEU A C 1
ATOM 726 O O . LEU A 1 89 ? 8.699 10.268 -11.451 1.00 85.12 89 LEU A O 1
ATOM 730 N N . CYS A 1 90 ? 9.453 10.094 -13.559 1.00 78.56 90 CYS A N 1
ATOM 731 C CA . CYS A 1 90 ? 10.813 9.703 -13.192 1.00 78.56 90 CYS A CA 1
ATOM 732 C C . CYS A 1 90 ? 11.498 10.786 -12.353 1.00 78.56 90 CYS A C 1
ATOM 734 O O . CYS A 1 90 ? 12.051 10.478 -11.298 1.00 78.56 90 CYS A O 1
ATOM 736 N N . MET A 1 91 ? 11.416 12.050 -12.780 1.00 77.50 91 MET A N 1
ATOM 737 C CA . MET A 1 91 ? 11.995 13.185 -12.056 1.00 77.50 91 MET A CA 1
ATOM 738 C C . MET A 1 91 ? 11.358 13.357 -10.672 1.00 77.50 91 MET A C 1
ATOM 740 O O . MET A 1 91 ? 12.074 13.377 -9.670 1.00 77.50 91 MET A O 1
ATOM 744 N N . GLY A 1 92 ? 10.022 13.405 -10.596 1.00 84.06 92 GLY A N 1
ATOM 745 C CA . GLY A 1 92 ? 9.309 13.586 -9.329 1.00 84.06 92 GLY A CA 1
ATOM 746 C C . GLY A 1 92 ? 9.522 12.426 -8.349 1.00 84.06 92 GLY A C 1
ATOM 747 O O . GLY A 1 92 ? 9.787 12.643 -7.164 1.00 84.06 92 GLY A O 1
ATOM 748 N N . ASN A 1 93 ? 9.484 11.180 -8.835 1.00 83.19 93 ASN A N 1
ATOM 749 C CA . ASN A 1 93 ? 9.751 10.010 -7.996 1.00 83.19 93 ASN A CA 1
ATOM 750 C C . ASN A 1 93 ? 11.204 9.974 -7.518 1.00 83.19 93 ASN A C 1
ATOM 752 O O . ASN A 1 93 ? 11.440 9.674 -6.347 1.00 83.19 93 ASN A O 1
ATOM 756 N N . HIS A 1 94 ? 12.171 10.311 -8.376 1.00 77.88 94 HIS A N 1
ATOM 757 C CA . HIS A 1 94 ? 13.581 10.378 -7.996 1.00 77.88 94 HIS A CA 1
ATOM 758 C C . HIS A 1 94 ? 13.838 11.453 -6.928 1.00 77.88 94 HIS A C 1
ATOM 760 O O . HIS A 1 94 ? 14.520 11.191 -5.935 1.00 77.88 94 HIS A O 1
ATOM 766 N N . GLU A 1 95 ? 13.241 12.637 -7.070 1.00 82.75 95 GLU A N 1
ATOM 767 C CA . GLU A 1 95 ? 13.353 13.718 -6.088 1.00 82.75 95 GLU A CA 1
ATOM 768 C C . GLU A 1 95 ? 12.811 13.293 -4.713 1.00 82.75 95 GLU A C 1
ATOM 770 O O . GLU A 1 95 ? 13.492 13.429 -3.690 1.00 82.75 95 GLU A O 1
ATOM 775 N N . LEU A 1 96 ? 11.610 12.703 -4.677 1.00 83.69 96 LEU A N 1
ATOM 776 C CA . LEU A 1 96 ? 11.020 12.177 -3.443 1.00 83.69 96 LEU A CA 1
ATOM 777 C C . LEU A 1 96 ? 11.843 11.021 -2.862 1.00 83.69 96 LEU A C 1
ATOM 779 O O . LEU A 1 96 ? 12.018 10.935 -1.645 1.00 83.69 96 LEU A O 1
ATOM 783 N N . TYR A 1 97 ? 12.377 10.143 -3.709 1.00 80.12 97 TYR A N 1
ATOM 784 C CA . TYR A 1 97 ? 13.258 9.046 -3.310 1.00 80.12 97 TYR A CA 1
ATOM 785 C C . TYR A 1 97 ? 14.535 9.557 -2.629 1.00 80.12 97 TYR A C 1
ATOM 787 O O . TYR A 1 97 ? 14.949 8.990 -1.610 1.00 80.12 97 TYR A O 1
ATOM 795 N N . MET A 1 98 ? 15.126 10.641 -3.141 1.00 78.62 98 MET A N 1
ATOM 796 C CA . MET A 1 98 ? 16.291 11.293 -2.540 1.00 78.62 98 MET A CA 1
ATOM 797 C C . MET A 1 98 ? 15.934 12.002 -1.230 1.00 78.62 98 MET A C 1
ATOM 799 O O . MET A 1 98 ? 16.63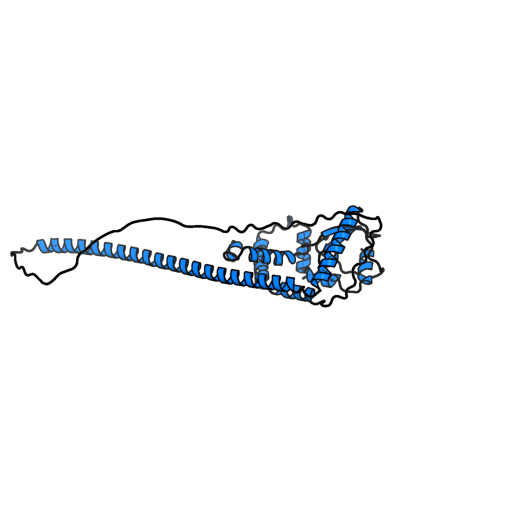9 11.824 -0.234 1.00 78.62 98 MET A O 1
ATOM 803 N N . ARG A 1 99 ? 14.805 12.725 -1.172 1.00 83.69 99 ARG A N 1
ATOM 804 C CA . ARG A 1 99 ? 14.307 13.344 0.073 1.00 83.69 99 ARG A CA 1
ATOM 805 C C . ARG A 1 99 ? 14.105 12.316 1.187 1.00 83.69 99 ARG A C 1
ATOM 807 O O . ARG A 1 99 ? 14.558 12.535 2.304 1.00 83.69 99 ARG A O 1
ATOM 814 N N . ARG A 1 100 ? 13.507 11.156 0.884 1.00 81.25 100 ARG A N 1
ATOM 815 C CA . ARG A 1 100 ? 13.253 10.074 1.860 1.00 81.25 100 ARG A CA 1
ATOM 816 C C . ARG A 1 100 ? 14.524 9.459 2.460 1.00 81.25 100 ARG A C 1
ATOM 818 O O . ARG A 1 100 ? 14.428 8.782 3.486 1.00 81.25 100 ARG A O 1
ATOM 825 N N . ARG A 1 101 ? 15.694 9.640 1.838 1.00 76.50 101 ARG A N 1
ATOM 826 C CA . ARG A 1 101 ? 16.986 9.116 2.326 1.00 76.50 101 ARG A CA 1
ATOM 827 C C . ARG A 1 101 ? 17.812 10.125 3.103 1.00 76.50 101 ARG A C 1
ATOM 829 O O . ARG A 1 101 ? 18.758 9.727 3.775 1.00 76.50 101 ARG A O 1
ATOM 836 N N . LYS A 1 102 ? 17.441 11.399 3.053 1.00 78.88 102 LYS A N 1
ATOM 837 C CA . LYS A 1 102 ? 18.007 12.410 3.938 1.00 78.88 102 LYS A CA 1
ATOM 838 C C . LYS A 1 102 ? 17.332 12.304 5.315 1.00 78.88 102 LYS A C 1
ATOM 840 O O . LYS A 1 102 ? 16.186 11.842 5.396 1.00 78.88 102 LYS A O 1
ATOM 845 N N . PRO A 1 103 ? 18.027 12.672 6.404 1.00 79.25 103 PRO A N 1
ATOM 846 C CA . PRO A 1 103 ? 17.373 12.915 7.684 1.00 79.25 103 PRO A CA 1
ATOM 847 C C . PRO A 1 103 ? 16.193 13.876 7.499 1.00 79.25 103 PRO A C 1
ATOM 849 O O . PRO A 1 103 ? 16.241 14.761 6.641 1.00 79.25 103 PRO A O 1
ATOM 852 N N . LEU A 1 104 ? 15.120 13.672 8.266 1.00 79.88 104 LEU A N 1
ATOM 853 C CA . LEU A 1 104 ? 13.983 14.590 8.236 1.00 79.88 104 LEU A CA 1
ATOM 854 C C . LEU A 1 104 ? 14.453 15.971 8.729 1.00 79.88 104 LEU A C 1
ATOM 856 O O . LEU A 1 104 ? 15.174 16.026 9.725 1.00 79.88 104 LEU A O 1
ATOM 860 N N . PRO A 1 105 ? 14.065 17.074 8.065 1.00 88.00 105 PRO A N 1
ATOM 861 C CA . PRO A 1 105 ? 14.246 18.415 8.610 1.00 88.00 105 PRO A CA 1
ATOM 862 C C . PRO A 1 105 ? 13.609 18.529 9.999 1.00 88.00 105 PRO A C 1
ATOM 864 O O . PRO A 1 105 ? 12.579 17.900 10.251 1.00 88.00 105 PRO A O 1
ATOM 867 N N . VAL A 1 106 ? 14.191 19.356 10.871 1.00 88.88 106 VAL A N 1
ATOM 868 C CA . VAL A 1 106 ? 13.755 19.520 12.271 1.00 88.88 106 VAL A CA 1
ATOM 869 C C . VAL A 1 106 ? 12.266 19.868 12.367 1.00 88.88 106 VAL A C 1
ATOM 871 O O . VAL A 1 106 ? 11.546 19.252 13.146 1.00 88.88 106 VAL A O 1
ATOM 874 N N . GLU A 1 107 ? 11.776 20.765 11.511 1.00 90.06 107 GLU A N 1
ATOM 875 C CA . GLU A 1 107 ? 10.354 21.138 11.442 1.00 90.06 107 GLU A CA 1
ATOM 876 C C . GLU A 1 107 ? 9.445 19.931 11.155 1.00 90.06 107 GLU A C 1
ATOM 878 O O . GLU A 1 107 ? 8.429 19.730 11.819 1.00 90.06 107 GLU A O 1
ATOM 883 N N . MET A 1 108 ? 9.829 19.062 10.211 1.00 87.38 108 MET A N 1
ATOM 884 C CA . MET A 1 108 ? 9.068 17.839 9.925 1.00 87.38 108 MET A CA 1
ATOM 885 C C . MET A 1 108 ? 9.173 16.807 11.049 1.00 87.38 108 MET A C 1
ATOM 887 O O . MET A 1 108 ? 8.251 16.015 11.235 1.00 87.38 108 MET A O 1
ATOM 891 N N . GLN A 1 109 ? 10.281 16.783 11.791 1.00 88.38 109 GLN A N 1
ATOM 892 C CA . GLN A 1 109 ? 10.424 15.915 12.956 1.00 88.38 109 GLN A CA 1
ATOM 893 C C . GLN A 1 109 ? 9.489 16.351 14.090 1.00 88.38 109 GLN A C 1
ATOM 895 O O . GLN A 1 109 ? 8.820 15.496 14.665 1.00 88.38 109 GLN A O 1
ATOM 900 N N . GLN A 1 110 ? 9.391 17.656 14.355 1.00 91.88 110 GLN A N 1
ATOM 901 C CA . GLN A 1 110 ? 8.457 18.219 15.335 1.00 91.88 110 GLN A CA 1
ATOM 902 C C . GLN A 1 110 ? 7.005 17.954 14.938 1.00 91.88 110 GLN A C 1
ATOM 904 O O . GLN A 1 110 ? 6.240 17.433 15.743 1.00 91.88 110 GLN A O 1
ATOM 909 N N . LEU A 1 111 ? 6.646 18.210 13.675 1.00 91.44 111 LEU A N 1
ATOM 910 C CA . LEU A 1 111 ? 5.295 17.942 13.179 1.00 91.44 111 LEU A CA 1
ATOM 911 C C . LEU A 1 111 ? 4.925 16.458 13.305 1.00 91.44 111 LEU A C 1
ATOM 913 O O . LEU A 1 111 ? 3.804 16.118 13.673 1.00 91.44 111 LEU A O 1
ATOM 917 N N . LYS A 1 112 ? 5.877 15.561 13.022 1.00 89.62 112 LYS A N 1
ATOM 918 C CA . LYS A 1 112 ? 5.672 14.123 13.201 1.00 89.62 112 LYS A CA 1
ATOM 919 C C . LYS A 1 112 ? 5.464 13.762 14.673 1.00 89.62 112 LYS A C 1
ATOM 921 O O . LYS A 1 112 ? 4.560 12.989 14.963 1.00 89.62 112 LYS A O 1
ATOM 926 N N . GLN A 1 113 ? 6.280 14.304 15.574 1.00 90.38 113 GLN A N 1
ATOM 927 C CA . GLN A 1 113 ? 6.149 14.052 17.007 1.00 90.38 113 GLN A CA 1
ATOM 928 C C . GLN A 1 113 ? 4.792 14.531 17.531 1.00 90.38 113 GLN A C 1
ATOM 930 O O . GLN A 1 113 ? 4.100 13.764 18.190 1.00 90.38 113 GLN A O 1
ATOM 935 N N . GLN A 1 114 ? 4.373 15.741 17.157 1.00 92.69 114 GLN A N 1
ATOM 936 C CA . GLN A 1 114 ? 3.060 16.272 17.515 1.00 92.69 114 GLN A CA 1
ATOM 937 C C . GLN A 1 114 ? 1.927 15.374 16.994 1.00 92.69 114 GLN A C 1
ATOM 939 O O . GLN A 1 114 ? 1.014 15.033 17.739 1.00 92.69 114 GLN A O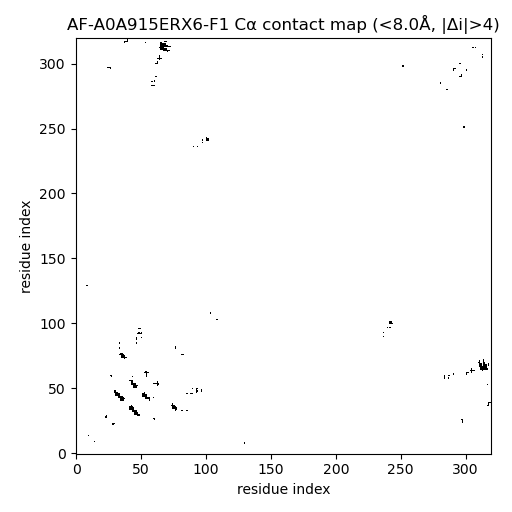 1
ATOM 944 N N . ALA A 1 115 ? 2.002 14.930 15.735 1.00 89.94 115 ALA A N 1
ATOM 945 C CA . ALA A 1 115 ? 1.004 14.027 15.168 1.00 89.94 115 ALA A CA 1
ATOM 946 C C . ALA A 1 115 ? 0.973 12.655 15.870 1.00 89.94 115 ALA A C 1
ATOM 948 O O . ALA A 1 115 ? -0.102 12.082 16.047 1.00 89.94 115 ALA A O 1
ATOM 949 N N . ASP A 1 116 ? 2.131 12.121 16.270 1.00 88.62 116 ASP A N 1
ATOM 950 C CA . ASP A 1 116 ? 2.230 10.858 17.009 1.00 88.62 116 ASP A CA 1
ATOM 951 C C . ASP A 1 116 ? 1.670 11.001 18.444 1.00 88.62 116 ASP A C 1
ATOM 953 O O . ASP A 1 116 ? 0.969 10.102 18.915 1.00 88.62 116 ASP A O 1
ATOM 957 N N . GLU A 1 117 ? 1.902 12.136 19.113 1.00 91.38 117 GLU A N 1
ATOM 958 C CA . GLU A 1 117 ? 1.346 12.461 20.435 1.00 91.38 117 GLU A CA 1
ATOM 959 C C . GLU A 1 117 ? -0.179 12.633 20.391 1.00 91.38 117 GLU A C 1
ATOM 961 O O . GLU A 1 117 ? -0.887 11.978 21.157 1.00 91.38 117 GLU A O 1
ATOM 966 N N . GLU A 1 118 ? -0.706 13.427 19.453 1.00 89.88 118 GLU A N 1
ATOM 967 C CA . GLU A 1 118 ? -2.155 13.590 19.257 1.00 89.88 118 GLU A CA 1
ATOM 968 C C . GLU A 1 118 ? -2.835 12.249 18.962 1.00 89.88 118 GLU A C 1
ATOM 970 O O . GLU A 1 118 ? -3.918 11.951 19.466 1.00 89.88 118 GLU A O 1
ATOM 975 N N . LYS A 1 119 ? -2.190 11.405 18.155 1.00 86.88 119 LYS A N 1
ATOM 976 C CA . LYS A 1 119 ? -2.691 10.072 17.831 1.00 86.88 119 LYS A CA 1
ATOM 977 C C . LYS A 1 119 ? -2.730 9.159 19.056 1.00 86.88 119 LYS A C 1
ATOM 979 O O . LYS A 1 119 ? -3.704 8.426 19.215 1.00 86.88 119 LYS A O 1
ATOM 984 N N . MET A 1 120 ? -1.705 9.202 19.909 1.00 87.69 120 MET A N 1
ATOM 985 C CA . MET A 1 120 ? -1.676 8.443 21.162 1.00 87.69 120 MET A CA 1
ATOM 986 C C . MET A 1 120 ? -2.771 8.923 22.121 1.00 87.69 120 MET A C 1
ATOM 988 O O . MET A 1 120 ? -3.488 8.107 22.693 1.00 87.69 120 MET A O 1
ATOM 992 N N . GLN A 1 121 ? -2.957 10.239 22.246 1.00 88.88 121 GLN A N 1
ATOM 993 C CA . GLN A 1 121 ? -4.014 10.820 23.078 1.00 88.88 121 GLN A CA 1
ATOM 994 C C . GLN A 1 121 ? -5.404 10.367 22.623 1.00 88.88 121 GLN A C 1
ATOM 996 O O . GLN A 1 121 ? -6.186 9.886 23.442 1.00 88.88 121 GLN A O 1
ATOM 1001 N N . ARG A 1 122 ? -5.682 10.421 21.312 1.00 84.88 122 ARG A N 1
ATOM 1002 C CA . ARG A 1 122 ? -6.950 9.934 20.746 1.00 84.88 122 ARG A CA 1
ATOM 1003 C C . ARG A 1 122 ? -7.161 8.437 20.987 1.00 84.88 122 ARG A C 1
ATOM 1005 O O . ARG A 1 122 ? -8.287 8.029 21.245 1.00 84.88 122 ARG A O 1
ATOM 1012 N N . GLN A 1 123 ? -6.109 7.613 20.923 1.00 84.62 123 GLN A N 1
ATOM 1013 C CA . GLN A 1 123 ? -6.218 6.179 21.233 1.00 84.62 123 GLN A CA 1
ATOM 1014 C C . GLN A 1 123 ? -6.594 5.938 22.692 1.00 84.62 123 GLN A C 1
ATOM 1016 O O . GLN A 1 123 ? -7.518 5.177 22.959 1.00 84.62 123 GLN A O 1
ATOM 1021 N N . VAL A 1 124 ? -5.920 6.612 23.624 1.00 89.00 124 VAL A N 1
ATOM 1022 C CA . VAL A 1 124 ? -6.202 6.475 25.058 1.00 89.00 124 VAL A CA 1
ATOM 1023 C C . VAL A 1 124 ? -7.620 6.948 25.387 1.00 89.00 124 VAL A C 1
ATOM 1025 O O . VAL A 1 124 ? -8.332 6.286 26.142 1.00 89.00 124 VAL A O 1
ATOM 1028 N N . GLU A 1 125 ? -8.058 8.065 24.805 1.00 87.62 125 GLU A N 1
ATOM 1029 C CA . GLU A 1 125 ? -9.426 8.563 24.968 1.00 87.62 125 GLU A CA 1
ATOM 1030 C C . GLU A 1 125 ? -10.457 7.567 24.427 1.00 87.62 125 GLU A C 1
ATOM 1032 O O . GLU A 1 125 ? -11.438 7.256 25.104 1.00 87.62 125 GLU A O 1
ATOM 1037 N N . GLN A 1 126 ? -10.207 7.007 23.243 1.00 83.06 126 GLN A N 1
ATOM 1038 C CA . GLN A 1 126 ? -11.086 6.013 22.645 1.00 83.06 126 GLN A CA 1
ATOM 1039 C C . GLN A 1 126 ? -11.155 4.730 23.486 1.00 83.06 126 GLN A C 1
ATOM 1041 O O . GLN A 1 126 ? -12.247 4.220 23.725 1.00 83.06 126 GLN A O 1
ATOM 1046 N N . GLU A 1 127 ? -10.024 4.219 23.976 1.00 86.62 127 GLU A N 1
ATOM 1047 C CA . GLU A 1 127 ? -9.987 3.053 24.868 1.00 86.62 127 GLU A CA 1
ATOM 1048 C C . GLU A 1 127 ? -10.739 3.310 26.178 1.00 86.62 127 GLU A C 1
ATOM 1050 O O . GLU A 1 127 ? -11.431 2.420 26.679 1.00 86.62 127 GLU A O 1
ATOM 1055 N N . ARG A 1 128 ? -10.652 4.533 26.720 1.00 90.38 128 ARG A N 1
ATOM 1056 C CA . ARG A 1 128 ? -11.426 4.933 27.900 1.00 90.38 128 ARG A CA 1
ATOM 1057 C C . ARG A 1 128 ? -12.925 4.887 27.616 1.00 90.38 128 ARG A C 1
ATOM 1059 O O . ARG A 1 128 ? -13.655 4.288 28.400 1.00 90.38 128 ARG A O 1
ATOM 1066 N N . LEU A 1 129 ? -13.363 5.478 26.502 1.00 86.81 129 LEU A N 1
ATOM 1067 C CA . LEU A 1 129 ? -14.769 5.481 26.090 1.00 86.81 129 LEU A CA 1
ATOM 1068 C C . LEU A 1 129 ? -15.288 4.060 25.860 1.00 86.81 129 LEU A C 1
ATOM 1070 O O . LEU A 1 129 ? -16.361 3.729 26.347 1.00 86.81 129 LEU A O 1
ATOM 1074 N N . ILE A 1 130 ? -14.513 3.200 25.193 1.00 86.50 130 ILE A N 1
ATOM 1075 C CA . ILE A 1 130 ? -14.886 1.796 24.972 1.00 86.50 130 ILE A CA 1
ATOM 1076 C C . ILE A 1 130 ? -15.078 1.081 26.312 1.00 86.50 130 ILE A C 1
ATOM 1078 O O . ILE A 1 130 ? -16.131 0.490 26.543 1.00 86.50 130 ILE A O 1
ATOM 1082 N N . ARG A 1 131 ? -14.113 1.199 27.233 1.00 89.44 131 ARG A N 1
ATOM 1083 C CA . ARG A 1 131 ? -14.208 0.579 28.563 1.00 89.44 131 ARG A CA 1
ATOM 1084 C C . ARG A 1 131 ? -15.421 1.085 29.347 1.00 89.44 131 ARG A C 1
ATOM 1086 O O . ARG A 1 131 ? -16.063 0.304 30.042 1.00 89.44 131 ARG A O 1
ATOM 1093 N N . GLU A 1 132 ? -15.736 2.373 29.240 1.00 90.12 132 GLU A N 1
ATOM 1094 C CA . GLU A 1 132 ? -16.913 2.971 29.873 1.00 90.12 132 GLU A CA 1
ATOM 1095 C C . GLU A 1 132 ? -18.219 2.441 29.264 1.00 90.12 132 GLU A C 1
ATOM 1097 O O . GLU A 1 132 ? -19.122 2.044 30.001 1.00 90.12 132 GLU A O 1
ATOM 1102 N N . THR A 1 133 ? -18.304 2.354 27.933 1.00 86.44 133 THR A N 1
ATOM 1103 C CA . THR A 1 133 ? -19.474 1.790 27.246 1.00 86.44 133 THR A CA 1
ATOM 1104 C C . THR A 1 133 ? -19.683 0.314 27.576 1.00 86.44 133 THR A C 1
ATOM 1106 O O . THR A 1 133 ? -20.797 -0.070 27.914 1.00 86.44 133 THR A O 1
ATOM 1109 N N . GLU A 1 134 ? -18.623 -0.499 27.584 1.00 90.62 134 GLU A N 1
ATOM 1110 C CA . GLU A 1 134 ? -18.692 -1.922 27.941 1.00 90.62 134 GLU A CA 1
ATOM 1111 C C . GLU A 1 134 ? -19.108 -2.113 29.407 1.00 90.62 134 GLU A C 1
ATOM 1113 O O . GLU A 1 134 ? -19.933 -2.974 29.722 1.00 90.62 134 GLU A O 1
ATOM 1118 N N . ALA A 1 135 ? -18.585 -1.281 30.315 1.00 92.94 135 ALA A N 1
ATOM 1119 C CA . ALA A 1 135 ? -18.988 -1.299 31.717 1.00 92.94 135 ALA A CA 1
ATOM 1120 C C . ALA A 1 135 ? -20.478 -0.964 31.869 1.00 92.94 135 ALA A C 1
ATOM 1122 O O . ALA A 1 135 ? -21.193 -1.683 32.572 1.00 92.94 135 ALA A O 1
ATOM 1123 N N . ARG A 1 136 ? -20.961 0.069 31.167 1.00 92.06 136 ARG A N 1
ATOM 1124 C CA . ARG A 1 136 ? -22.372 0.463 31.171 1.00 92.06 136 ARG A CA 1
ATOM 1125 C C . ARG A 1 136 ? -23.277 -0.629 30.604 1.00 92.06 136 ARG A C 1
ATOM 1127 O O . ARG A 1 136 ? -24.245 -0.998 31.262 1.00 92.06 136 ARG A O 1
ATOM 1134 N N . GLU A 1 137 ? -22.944 -1.190 29.444 1.00 92.88 137 GLU A N 1
ATOM 1135 C CA . GLU A 1 137 ? -23.705 -2.291 28.840 1.00 92.88 137 GLU A CA 1
ATOM 1136 C C . GLU A 1 137 ? -23.765 -3.511 29.773 1.00 92.88 137 GLU A C 1
ATOM 1138 O O . GLU A 1 137 ? -24.818 -4.133 29.930 1.00 92.88 137 GLU A O 1
ATOM 1143 N N . SER A 1 138 ? -22.660 -3.834 30.455 1.00 92.75 138 SER A N 1
ATOM 1144 C CA . SER A 1 138 ? -22.625 -4.941 31.417 1.00 92.75 138 SER A CA 1
ATOM 1145 C C . SER A 1 138 ? -23.483 -4.681 32.663 1.00 92.75 138 SER A C 1
ATOM 1147 O O . SER A 1 138 ? -24.100 -5.611 33.185 1.00 92.75 138 SER A O 1
ATOM 1149 N N . ALA A 1 139 ? -23.549 -3.430 33.130 1.00 93.31 139 ALA A N 1
ATOM 1150 C CA . ALA A 1 139 ? -24.367 -3.031 34.269 1.00 93.31 139 ALA A CA 1
ATOM 1151 C C . ALA A 1 139 ? -25.861 -3.048 33.917 1.00 93.31 139 ALA A C 1
ATOM 1153 O O . ALA A 1 139 ? -26.644 -3.647 34.651 1.00 93.31 139 ALA A O 1
ATOM 1154 N N . GLU A 1 140 ? -26.241 -2.483 32.766 1.00 94.12 140 GLU A N 1
ATOM 1155 C CA . GLU A 1 140 ? -27.620 -2.516 32.258 1.00 94.12 140 GLU A CA 1
ATOM 1156 C C . GLU A 1 140 ? -28.100 -3.960 32.038 1.00 94.12 140 GLU A C 1
ATOM 1158 O O . GLU A 1 140 ? -29.248 -4.290 32.338 1.00 94.12 140 GLU A O 1
ATOM 1163 N N . LYS A 1 141 ? -27.216 -4.857 31.577 1.00 95.62 141 LYS A N 1
ATOM 1164 C CA . LYS A 1 141 ? -27.531 -6.284 31.444 1.00 95.62 141 LYS A CA 1
ATOM 1165 C C . LYS A 1 141 ? -27.795 -6.951 32.798 1.00 95.62 141 LYS A C 1
ATOM 1167 O O . LYS A 1 141 ? -28.813 -7.619 32.938 1.00 95.62 141 LYS A O 1
ATOM 1172 N N . LYS A 1 142 ? -26.922 -6.751 33.792 1.00 94.88 142 LYS A N 1
ATOM 1173 C CA . LYS A 1 142 ? -27.120 -7.300 35.148 1.00 94.88 142 LYS A CA 1
ATOM 1174 C C . LYS A 1 142 ? -28.382 -6.754 35.807 1.00 94.88 142 LYS A C 1
ATOM 1176 O O . LYS A 1 142 ? -29.091 -7.493 36.476 1.00 94.88 142 LYS A O 1
ATOM 1181 N N . GLN A 1 143 ? -28.670 -5.469 35.613 1.00 93.12 143 GLN A N 1
ATOM 1182 C CA . GLN A 1 143 ? -29.894 -4.861 36.122 1.00 93.12 143 GLN A CA 1
ATOM 1183 C C . GLN A 1 143 ? -31.132 -5.531 35.520 1.00 93.12 143 GLN A C 1
ATOM 1185 O O . GLN A 1 143 ? -32.038 -5.898 36.259 1.00 93.12 143 GLN A O 1
ATOM 1190 N N . ARG A 1 144 ? -31.135 -5.764 34.202 1.00 95.38 144 ARG A N 1
ATOM 1191 C CA . ARG A 1 144 ? -32.220 -6.481 33.525 1.00 95.38 144 ARG A CA 1
ATOM 1192 C C . ARG A 1 144 ? -32.394 -7.906 34.055 1.00 95.38 144 ARG A C 1
ATOM 1194 O O . ARG A 1 144 ? -33.518 -8.321 34.295 1.00 95.38 144 ARG A O 1
ATOM 1201 N N . GLU A 1 145 ? -31.295 -8.626 34.281 1.00 95.25 145 GLU A N 1
ATOM 1202 C CA . GLU A 1 145 ? -31.325 -9.972 34.873 1.00 95.25 145 GLU A CA 1
ATOM 1203 C C . GLU A 1 145 ? -31.956 -9.958 36.280 1.00 95.25 145 GLU A C 1
ATOM 1205 O O . GLU A 1 145 ? -32.840 -10.767 36.560 1.00 95.25 145 GLU A O 1
ATOM 1210 N N . TYR A 1 146 ? -31.587 -8.999 37.139 1.00 94.00 146 TYR A N 1
ATOM 1211 C CA . TYR A 1 146 ? -32.204 -8.848 38.463 1.00 94.00 146 TYR A CA 1
ATOM 1212 C C . TYR A 1 146 ? -33.681 -8.445 38.402 1.00 94.00 146 TYR A C 1
ATOM 1214 O O . TYR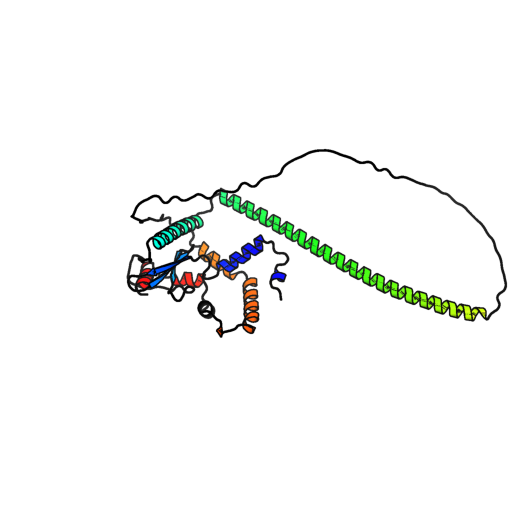 A 1 146 ? -34.475 -8.922 39.209 1.00 94.00 146 TYR A O 1
ATOM 1222 N N . GLU A 1 147 ? -34.068 -7.571 37.470 1.00 94.50 147 GLU A N 1
ATOM 1223 C CA . GLU A 1 147 ? -35.468 -7.173 37.269 1.00 94.50 147 GLU A CA 1
ATOM 1224 C C . GLU A 1 147 ? -36.331 -8.363 36.822 1.00 94.50 147 GLU A C 1
ATOM 1226 O O . GLU A 1 147 ? -37.432 -8.559 37.344 1.00 94.50 147 GLU A O 1
ATOM 1231 N N . GLU A 1 148 ? -35.823 -9.195 35.910 1.00 95.94 148 GLU A N 1
ATOM 1232 C CA . GLU A 1 148 ? -36.482 -10.431 35.474 1.00 95.94 148 GLU A CA 1
ATOM 1233 C C . GLU A 1 148 ? -36.615 -11.444 36.624 1.00 95.94 148 GLU A C 1
ATOM 1235 O O . GLU A 1 148 ? -37.682 -12.037 36.813 1.00 95.94 148 GLU A O 1
ATOM 1240 N N . GLU A 1 149 ? -35.566 -11.615 37.433 1.00 95.75 149 GLU A N 1
ATOM 1241 C CA . GLU A 1 149 ? -35.577 -12.514 38.592 1.00 95.75 149 GLU A CA 1
ATOM 1242 C C . GLU A 1 149 ? -36.541 -12.034 39.689 1.00 95.75 149 GLU A C 1
ATOM 1244 O O . GLU A 1 149 ? -37.337 -12.820 40.210 1.00 95.75 149 GLU A O 1
ATOM 1249 N N . MET A 1 150 ? -36.553 -10.729 39.976 1.00 93.94 150 MET A N 1
ATOM 1250 C CA . MET A 1 150 ? -37.511 -10.085 40.882 1.00 93.94 150 MET A CA 1
ATOM 1251 C C . MET A 1 150 ? -38.955 -10.295 40.426 1.00 93.94 150 MET A C 1
ATOM 1253 O O . MET A 1 150 ? -39.824 -10.631 41.234 1.00 93.94 150 MET A O 1
ATOM 1257 N N . LEU A 1 151 ? -39.227 -10.116 39.130 1.00 96.44 151 LEU A N 1
ATOM 1258 C CA . LEU A 1 151 ? -40.562 -10.315 38.574 1.00 96.44 151 LEU A CA 1
ATOM 1259 C C . LEU A 1 151 ? -41.004 -11.777 38.704 1.00 96.44 151 LEU A C 1
ATOM 1261 O O . LEU A 1 151 ? -42.153 -12.051 39.057 1.00 96.44 151 LEU A O 1
ATOM 1265 N N . ARG A 1 152 ? -40.085 -12.718 38.466 1.00 95.44 152 ARG A N 1
ATOM 1266 C CA . ARG A 1 152 ? -40.338 -14.151 38.631 1.00 95.44 152 ARG A CA 1
ATOM 1267 C C . ARG A 1 152 ? -40.657 -14.509 40.082 1.00 95.44 152 ARG A C 1
ATOM 1269 O O . ARG A 1 152 ? -41.655 -15.185 40.324 1.00 95.44 152 ARG A O 1
ATOM 1276 N N . MET A 1 153 ? -39.854 -14.032 41.033 1.00 93.56 153 MET A N 1
ATOM 1277 C CA . MET A 1 153 ? -40.085 -14.269 42.460 1.00 93.56 153 MET A CA 1
ATOM 1278 C C . MET A 1 153 ? -41.421 -13.670 42.917 1.00 93.56 153 MET A C 1
ATOM 1280 O O . MET A 1 153 ? -42.175 -14.335 43.624 1.00 93.56 153 MET A O 1
ATOM 1284 N N . LYS A 1 154 ? -41.767 -12.457 42.464 1.00 93.94 154 LYS A N 1
ATOM 1285 C CA . LYS A 1 154 ? -43.060 -11.830 42.773 1.00 93.94 154 LYS A CA 1
ATOM 1286 C C . LYS A 1 154 ? -44.238 -12.671 42.275 1.00 93.94 154 LYS A C 1
ATOM 1288 O O . LYS A 1 154 ? -45.184 -12.891 43.021 1.00 93.94 154 LYS A O 1
ATOM 1293 N N . LEU A 1 155 ? -44.157 -13.196 41.051 1.00 96.06 155 LEU A N 1
ATOM 1294 C CA . LEU A 1 155 ? -45.191 -14.074 40.500 1.00 96.06 155 LEU A CA 1
ATOM 1295 C C . LEU A 1 155 ? -45.344 -15.374 41.312 1.00 96.06 155 LEU A C 1
ATOM 1297 O O . LEU A 1 155 ? -46.455 -15.878 41.468 1.00 96.06 155 LEU A O 1
ATOM 1301 N N . GLU A 1 156 ? -44.244 -15.941 41.812 1.00 94.44 156 GLU A N 1
ATOM 1302 C CA . GLU A 1 156 ? -44.279 -17.118 42.691 1.00 94.44 156 GLU A CA 1
ATOM 1303 C C . GLU A 1 156 ? -44.886 -16.795 44.065 1.00 94.44 156 GLU A C 1
ATOM 1305 O O . GLU A 1 156 ? -45.697 -17.576 44.565 1.00 94.44 156 GLU A O 1
ATOM 1310 N N . MET A 1 157 ? -44.569 -15.631 44.643 1.00 90.50 157 MET A N 1
ATOM 1311 C CA . MET A 1 157 ? -45.182 -15.162 45.890 1.00 90.50 157 MET A CA 1
ATOM 1312 C C . MET A 1 157 ? -46.686 -14.927 45.746 1.00 90.50 157 MET A C 1
ATOM 1314 O O . MET A 1 157 ? -47.438 -15.417 46.581 1.00 90.50 157 MET A O 1
ATOM 1318 N N . ASP A 1 158 ? -47.133 -14.251 44.684 1.00 92.81 158 ASP A N 1
ATOM 1319 C CA . ASP A 1 158 ? -48.560 -13.996 44.440 1.00 92.81 158 ASP A CA 1
ATOM 1320 C C . ASP A 1 158 ? -49.338 -15.318 44.309 1.00 92.81 158 ASP A C 1
ATOM 1322 O O . ASP A 1 158 ? -50.424 -15.476 44.870 1.00 92.81 158 ASP A O 1
ATOM 1326 N N . LYS A 1 159 ? -48.756 -16.320 43.631 1.00 93.19 159 LYS A N 1
ATOM 1327 C CA . LYS A 1 159 ? -49.329 -17.676 43.569 1.00 93.19 159 LYS A CA 1
ATOM 1328 C C . LYS A 1 159 ? -49.425 -18.318 44.950 1.00 93.19 159 LYS A C 1
ATOM 1330 O O . LYS A 1 159 ? -50.470 -18.865 45.287 1.00 93.19 159 LYS A O 1
ATOM 1335 N N . MET A 1 160 ? -48.355 -18.253 45.741 1.00 91.44 160 MET A N 1
ATOM 1336 C CA . MET A 1 160 ? -48.328 -18.812 47.095 1.00 91.44 160 MET A CA 1
ATOM 1337 C C . MET A 1 160 ? -49.331 -18.111 48.017 1.00 91.44 160 MET A C 1
ATOM 1339 O O . MET A 1 160 ? -50.001 -18.768 48.806 1.00 91.44 160 MET A O 1
ATOM 1343 N N . GLN A 1 161 ? -49.478 -16.794 47.896 1.00 85.88 161 GLN A N 1
ATOM 1344 C CA . GLN A 1 161 ? -50.412 -16.006 48.689 1.00 85.88 161 GLN A CA 1
ATOM 1345 C C . GLN A 1 161 ? -51.863 -16.338 48.337 1.00 85.88 161 GLN A C 1
ATOM 1347 O O . GLN A 1 161 ? -52.659 -16.572 49.241 1.00 85.88 161 GLN A O 1
ATOM 1352 N N . HIS A 1 162 ? -52.191 -16.461 47.047 1.00 90.88 162 HIS A N 1
ATOM 1353 C CA . HIS A 1 162 ? -53.500 -16.957 46.621 1.00 90.88 162 HIS A CA 1
ATOM 1354 C C . HIS A 1 162 ? -53.775 -18.384 47.110 1.00 90.88 162 HIS A C 1
ATOM 1356 O O . HIS A 1 162 ? -54.904 -18.686 47.491 1.00 90.88 162 HIS A O 1
ATOM 1362 N N . GLN A 1 163 ? -52.760 -19.253 47.134 1.00 87.50 163 GLN A N 1
ATOM 1363 C CA . GLN A 1 163 ? -52.883 -20.606 47.680 1.00 87.50 163 GLN A CA 1
ATOM 1364 C C . GLN A 1 163 ? -53.211 -20.568 49.180 1.00 87.50 163 GLN A C 1
ATOM 1366 O O . GLN A 1 163 ? -54.168 -21.200 49.615 1.00 87.50 163 GLN A O 1
ATOM 1371 N N . LEU A 1 164 ? -52.475 -19.762 49.954 1.00 89.06 164 LEU A N 1
ATOM 1372 C CA . LEU A 1 164 ? -52.722 -19.565 51.384 1.00 89.06 164 LEU A CA 1
ATOM 1373 C C . LEU A 1 164 ? -54.094 -18.940 51.654 1.00 89.06 164 LEU A C 1
ATOM 1375 O O . LEU A 1 164 ? -54.759 -19.336 52.605 1.00 89.06 164 LEU A O 1
ATOM 1379 N N . GLU A 1 165 ? -54.543 -17.986 50.835 1.00 87.88 165 GLU A N 1
ATOM 1380 C CA . GLU A 1 165 ? -55.892 -17.422 50.932 1.00 87.88 165 GLU A CA 1
ATOM 1381 C C . GLU A 1 165 ? -56.959 -18.492 50.703 1.00 87.88 165 GLU A C 1
ATOM 1383 O O . GLU A 1 165 ? -57.886 -18.601 51.507 1.00 87.88 165 GLU A O 1
ATOM 1388 N N . GLN A 1 166 ? -56.813 -19.315 49.660 1.00 81.25 166 GLN A N 1
ATOM 1389 C CA . GLN A 1 166 ? -57.722 -20.431 49.394 1.00 81.25 166 GLN A CA 1
ATOM 1390 C C . GLN A 1 166 ? -57.744 -21.423 50.563 1.00 81.25 166 GLN A C 1
ATOM 1392 O O . GLN A 1 166 ? -58.823 -21.758 51.056 1.00 81.25 166 GLN A O 1
ATOM 1397 N N . ASP A 1 167 ? -56.574 -21.823 51.062 1.00 82.56 167 ASP A N 1
ATOM 1398 C CA . ASP A 1 167 ? -56.444 -22.712 52.219 1.00 82.56 167 ASP A CA 1
ATOM 1399 C C . ASP A 1 167 ? -57.044 -22.081 53.491 1.00 82.56 167 ASP A C 1
ATOM 1401 O O . ASP A 1 167 ? -57.687 -22.768 54.291 1.00 82.56 167 ASP A O 1
ATOM 1405 N N . SER A 1 168 ? -56.912 -20.760 53.669 1.00 84.25 168 SER A N 1
ATOM 1406 C CA . SER A 1 168 ? -57.508 -20.028 54.793 1.00 84.25 168 SER A CA 1
ATOM 1407 C C . SER A 1 168 ? -59.035 -19.999 54.714 1.00 84.25 168 SER A C 1
ATOM 1409 O O . SER A 1 168 ? -59.694 -20.241 55.723 1.00 84.25 168 SER A O 1
ATOM 1411 N N . ILE A 1 169 ? -59.613 -19.789 53.525 1.00 80.19 169 ILE A N 1
ATOM 1412 C CA . ILE A 1 169 ? -61.066 -19.810 53.305 1.00 80.19 169 ILE A CA 1
ATOM 1413 C C . ILE A 1 169 ? -61.615 -21.209 53.590 1.00 80.19 169 ILE A C 1
ATOM 1415 O O . ILE A 1 169 ? -62.638 -21.337 54.262 1.00 80.19 169 ILE A O 1
ATOM 1419 N N . ILE A 1 170 ? -60.917 -22.260 53.150 1.00 78.12 170 ILE A N 1
ATOM 1420 C CA . ILE A 1 170 ? -61.274 -23.653 53.453 1.00 78.12 170 ILE A CA 1
ATOM 1421 C C . ILE A 1 170 ? -61.227 -23.902 54.967 1.00 78.12 170 ILE A C 1
ATOM 1423 O O . ILE A 1 170 ? -62.164 -24.471 55.528 1.00 78.12 170 ILE A O 1
ATOM 1427 N N . THR A 1 171 ? -60.180 -23.429 55.645 1.00 76.44 171 THR A N 1
ATOM 1428 C CA . THR A 1 171 ? -60.021 -23.579 57.100 1.00 76.44 171 THR A CA 1
ATOM 1429 C C . THR A 1 171 ? -61.109 -22.827 57.873 1.00 76.44 171 THR A C 1
ATOM 1431 O O . THR A 1 171 ? -61.686 -23.370 58.814 1.00 76.44 171 THR A O 1
ATOM 1434 N N . ILE A 1 172 ? -61.443 -21.597 57.468 1.00 73.44 172 ILE A N 1
ATOM 1435 C CA . ILE A 1 172 ? -62.517 -20.800 58.076 1.00 73.44 172 ILE A CA 1
ATOM 1436 C C . ILE A 1 172 ? -63.870 -21.476 57.855 1.00 73.44 172 ILE A C 1
ATOM 1438 O O . ILE A 1 172 ? -64.624 -21.625 58.812 1.00 73.44 172 ILE A O 1
ATOM 1442 N N . ALA A 1 173 ? -64.162 -21.954 56.642 1.00 71.44 173 ALA A N 1
ATOM 1443 C CA . ALA A 1 173 ? -65.389 -22.695 56.357 1.00 71.44 173 ALA A CA 1
ATOM 1444 C C . ALA A 1 173 ? -65.511 -23.972 57.214 1.00 71.44 173 ALA A C 1
ATOM 1446 O O . ALA A 1 173 ? -66.599 -24.303 57.682 1.00 71.44 173 ALA A O 1
ATOM 1447 N N . GLN A 1 174 ? -64.396 -24.657 57.490 1.00 69.00 174 GLN A N 1
ATOM 1448 C CA . GLN A 1 174 ? -64.353 -25.795 58.417 1.00 69.00 174 GLN A CA 1
ATOM 1449 C C . GLN A 1 174 ? -64.530 -25.374 59.888 1.00 69.00 174 GLN A C 1
ATOM 1451 O O . GLN A 1 174 ? -65.164 -26.094 60.661 1.00 69.00 174 GLN A O 1
ATOM 1456 N N . ALA A 1 175 ? -64.013 -24.209 60.288 1.00 63.41 175 ALA A N 1
ATOM 1457 C CA . ALA A 1 175 ? -64.147 -23.668 61.641 1.00 63.41 175 ALA A CA 1
ATOM 1458 C C . ALA A 1 175 ? -65.548 -23.095 61.930 1.00 63.41 175 ALA A C 1
ATOM 1460 O O . ALA A 1 175 ? -66.025 -23.210 63.056 1.00 63.41 175 ALA A O 1
ATOM 1461 N N . SER A 1 176 ? -66.249 -22.556 60.924 1.00 51.97 176 SER A N 1
ATOM 1462 C CA . SER A 1 176 ? -67.640 -22.077 61.030 1.00 51.97 176 SER A CA 1
ATOM 1463 C C . SER A 1 176 ? -68.662 -23.187 61.330 1.00 51.97 176 SER A C 1
ATOM 1465 O O . SER A 1 176 ? -69.818 -22.895 61.622 1.00 51.97 176 SER A O 1
ATOM 1467 N N . HIS A 1 177 ? -68.246 -24.457 61.327 1.00 53.75 177 HIS A N 1
ATOM 1468 C CA . HIS A 1 177 ? -69.021 -25.573 61.877 1.00 53.75 177 HIS A CA 1
ATOM 1469 C C . HIS A 1 177 ? -68.846 -25.781 63.398 1.00 53.75 177 HIS A C 1
ATOM 147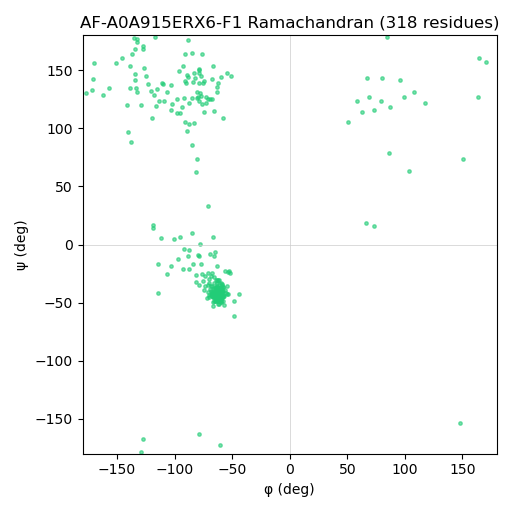1 O O . HIS A 1 177 ? -69.326 -26.779 63.936 1.00 53.75 177 HIS A O 1
ATOM 1477 N N . ARG A 1 178 ? -68.208 -24.856 64.129 1.00 52.31 178 ARG A N 1
ATOM 1478 C CA . ARG A 1 178 ? -68.203 -24.820 65.603 1.00 52.31 178 ARG A CA 1
ATOM 1479 C C . ARG A 1 178 ? -68.739 -23.477 66.123 1.00 52.31 178 ARG A C 1
ATOM 1481 O O . ARG A 1 178 ? -68.381 -22.445 65.563 1.00 52.31 178 ARG A O 1
ATOM 1488 N N . PRO A 1 179 ? -69.582 -23.464 67.177 1.00 44.38 179 PRO A N 1
ATOM 1489 C CA . PRO A 1 179 ? -70.194 -22.236 67.675 1.00 44.38 179 PRO A CA 1
ATOM 1490 C C . PRO A 1 179 ? -69.179 -21.421 68.492 1.00 44.38 179 PRO A C 1
ATOM 1492 O O . PRO A 1 179 ? -68.339 -21.996 69.184 1.00 44.38 179 PRO A O 1
ATOM 1495 N N . VAL A 1 180 ? -69.262 -20.089 68.415 1.00 41.09 180 VAL A N 1
ATOM 1496 C CA . VAL A 1 180 ? -68.408 -19.147 69.161 1.00 41.09 180 VAL A CA 1
ATOM 1497 C C . VAL A 1 180 ? -69.280 -18.068 69.806 1.00 41.09 180 VAL A C 1
ATOM 1499 O O . VAL A 1 180 ? -70.112 -17.466 69.128 1.00 41.09 180 VAL A O 1
ATOM 1502 N N . GLU A 1 181 ? -69.053 -17.817 71.097 1.00 39.38 181 GLU A N 1
ATOM 1503 C CA . GLU A 1 181 ? -69.625 -16.722 71.890 1.00 39.38 181 GLU A CA 1
ATOM 1504 C C . GLU A 1 181 ? -68.548 -15.675 72.254 1.00 39.38 181 GLU A C 1
ATOM 1506 O O . GLU A 1 181 ? -67.436 -16.032 72.633 1.00 39.38 181 GLU A O 1
ATOM 1511 N N . GLU A 1 182 ? -68.953 -14.400 72.139 1.00 37.06 182 GLU A N 1
ATOM 1512 C CA . GLU A 1 182 ? -68.617 -13.216 72.963 1.00 37.06 182 GLU A CA 1
ATOM 1513 C C . GLU A 1 182 ? -67.153 -12.727 73.145 1.00 37.06 182 GLU A C 1
ATOM 1515 O O . GLU A 1 182 ? -66.313 -13.402 73.726 1.00 37.06 182 GLU A O 1
ATOM 1520 N N . ASN A 1 183 ? -66.847 -11.460 72.801 1.00 36.03 183 ASN A N 1
ATOM 1521 C CA . ASN A 1 183 ? -67.027 -10.288 73.688 1.00 36.03 183 ASN A CA 1
ATOM 1522 C C . ASN A 1 183 ? -66.388 -8.983 73.155 1.00 36.03 183 ASN A C 1
ATOM 1524 O O . ASN A 1 183 ? -65.477 -8.978 72.328 1.00 36.03 183 ASN A O 1
ATOM 1528 N N . GLN A 1 184 ? -66.921 -7.864 73.652 1.00 33.94 184 GLN A N 1
ATOM 1529 C CA . GLN A 1 184 ? -66.674 -6.471 73.269 1.00 33.94 184 GLN A CA 1
ATOM 1530 C C . GLN A 1 184 ? -65.507 -5.783 74.022 1.00 33.94 184 GLN A C 1
ATOM 1532 O O . GLN A 1 184 ? -65.349 -5.949 75.222 1.00 33.94 184 GLN A O 1
ATOM 1537 N N . ALA A 1 185 ? -64.817 -4.896 73.290 1.00 35.31 185 ALA A N 1
ATOM 1538 C CA . ALA A 1 185 ? -64.410 -3.515 73.619 1.00 35.31 185 ALA A CA 1
ATOM 1539 C C . ALA A 1 185 ? -63.378 -3.134 74.730 1.00 35.31 185 ALA A C 1
ATOM 1541 O O . ALA A 1 185 ? -63.406 -3.584 75.866 1.00 35.31 185 ALA A O 1
ATOM 1542 N N . VAL A 1 186 ? -62.619 -2.079 74.361 1.00 37.53 186 VAL A N 1
ATOM 1543 C CA . VAL A 1 186 ? -61.963 -0.999 75.150 1.00 37.53 186 VAL A CA 1
ATOM 1544 C C . VAL A 1 186 ? -60.552 -1.253 75.721 1.00 37.53 186 VAL A C 1
ATOM 1546 O O . VAL A 1 186 ? -60.376 -2.074 76.604 1.00 37.53 186 VAL A O 1
ATOM 1549 N N . PHE A 1 187 ? -59.554 -0.456 75.292 1.00 33.84 187 PHE A N 1
ATOM 1550 C CA . PHE A 1 187 ? -58.886 0.554 76.146 1.00 33.84 187 PHE A CA 1
ATOM 1551 C C . PHE A 1 187 ? -57.918 1.467 75.369 1.00 33.84 187 PHE A C 1
ATOM 1553 O O . PHE A 1 187 ? -57.098 1.035 74.564 1.00 33.84 187 PHE A O 1
ATOM 1560 N N . HIS A 1 188 ? -58.052 2.765 75.642 1.00 34.38 188 HIS A N 1
ATOM 1561 C CA . HIS A 1 188 ? -57.192 3.862 75.206 1.00 34.38 188 HIS A CA 1
ATOM 1562 C C . HIS A 1 188 ? -55.905 3.954 76.044 1.00 34.38 188 HIS A C 1
ATOM 1564 O O . HIS A 1 188 ? -55.975 3.790 77.258 1.00 34.38 188 HIS A O 1
ATOM 1570 N N . ALA A 1 189 ? -54.794 4.386 75.430 1.00 32.16 189 ALA A N 1
ATOM 1571 C CA . ALA A 1 189 ? -53.800 5.284 76.038 1.00 32.16 189 ALA A CA 1
ATOM 1572 C C . ALA A 1 189 ? -52.902 5.941 74.957 1.00 32.16 189 ALA A C 1
ATOM 1574 O O . ALA A 1 189 ? -52.337 5.266 74.102 1.00 32.16 189 ALA A O 1
ATOM 1575 N N . LYS A 1 190 ? -52.784 7.271 75.005 1.00 33.12 190 LYS A N 1
ATOM 1576 C CA . LYS A 1 190 ? -51.722 8.136 74.427 1.00 33.12 190 LYS A CA 1
ATOM 1577 C C . LYS A 1 190 ? -51.023 8.830 75.628 1.00 33.12 190 LYS A C 1
ATOM 1579 O O . LYS A 1 190 ? -51.587 8.705 76.718 1.00 33.12 190 LYS A O 1
ATOM 1584 N N . PRO A 1 191 ? -49.971 9.678 75.497 1.00 52.38 191 PRO A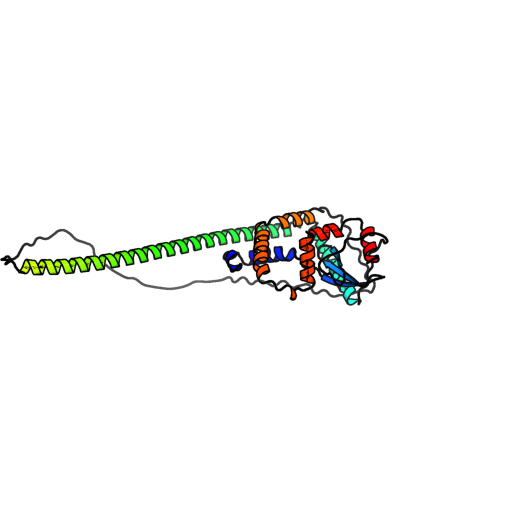 N 1
ATOM 1585 C CA . PRO A 1 191 ? -49.084 10.020 74.358 1.00 52.38 191 PRO A CA 1
ATOM 1586 C C . PRO A 1 191 ? -47.572 10.001 74.733 1.00 52.38 191 PRO A C 1
ATOM 1588 O O . PRO A 1 191 ? -47.251 9.939 75.911 1.00 52.38 191 PRO A O 1
ATOM 1591 N N . ASP A 1 192 ? -46.645 10.186 73.775 1.00 29.02 192 ASP A N 1
ATOM 1592 C CA . ASP A 1 192 ? -45.665 11.278 73.940 1.00 29.02 192 ASP A CA 1
ATOM 1593 C C . ASP A 1 192 ? -45.010 11.800 72.639 1.00 29.02 192 ASP A C 1
ATOM 1595 O O . ASP A 1 192 ? -44.602 11.040 71.767 1.00 29.02 192 ASP A O 1
ATOM 1599 N N . GLN A 1 193 ? -44.971 13.135 72.589 1.00 33.12 193 GLN A N 1
ATOM 1600 C CA . GLN A 1 193 ? -44.081 14.109 71.936 1.00 33.12 193 GLN A CA 1
ATOM 1601 C C . GLN A 1 193 ? -43.675 14.062 70.435 1.00 33.12 193 GLN A C 1
ATOM 1603 O O . GLN A 1 193 ? -42.783 13.355 69.979 1.00 33.12 193 GLN A O 1
ATOM 1608 N N . SER A 1 194 ? -44.316 15.006 69.727 1.00 35.78 194 SER A N 1
ATOM 1609 C CA . SER A 1 194 ? -43.971 15.777 68.506 1.00 35.78 194 SER A CA 1
ATOM 1610 C C . SER A 1 194 ? -42.691 16.646 68.683 1.00 35.78 194 SER A C 1
ATOM 1612 O O . SER A 1 194 ? -42.147 16.619 69.785 1.00 35.78 194 SER A O 1
ATOM 1614 N N . PRO A 1 195 ? -42.265 17.553 67.759 1.00 47.03 195 PRO A N 1
ATOM 1615 C CA . PRO A 1 195 ? -42.729 17.845 66.389 1.00 47.03 195 PRO A CA 1
ATOM 1616 C C . PRO A 1 195 ? -41.593 18.070 65.351 1.00 47.03 195 PRO A C 1
ATOM 1618 O O . PRO A 1 195 ? -40.477 18.435 65.693 1.00 47.03 195 PRO A O 1
ATOM 1621 N N . MET A 1 196 ? -41.901 18.018 64.052 1.00 29.03 196 MET A N 1
ATOM 1622 C CA . MET A 1 196 ? -41.722 19.200 63.191 1.00 29.03 196 MET A CA 1
ATOM 1623 C C . MET A 1 196 ? -42.343 19.008 61.805 1.00 29.03 196 MET A C 1
ATOM 1625 O O . MET A 1 196 ? -42.336 17.940 61.205 1.00 29.03 196 MET A O 1
ATOM 1629 N N . SER A 1 197 ? -42.894 20.119 61.348 1.00 34.72 197 SER A N 1
ATOM 1630 C CA . SER A 1 197 ? -43.634 20.413 60.124 1.00 34.72 197 SER A CA 1
ATOM 1631 C C . SER A 1 197 ? -42.947 21.664 59.515 1.00 34.72 197 SER A C 1
ATOM 1633 O O . SER A 1 197 ? -42.108 22.253 60.196 1.00 34.72 197 SER A O 1
ATOM 1635 N N . PRO A 1 198 ? -43.378 22.244 58.385 1.00 47.78 198 PRO A N 1
ATOM 1636 C CA . PRO A 1 198 ? -43.326 21.765 57.003 1.00 47.78 198 PRO A CA 1
ATOM 1637 C C . PRO A 1 198 ? -42.674 22.821 56.059 1.00 47.78 198 PRO A C 1
ATOM 1639 O O . PRO A 1 198 ? -42.198 23.860 56.504 1.00 47.78 198 PRO A O 1
ATOM 1642 N N . LEU A 1 199 ? -42.823 22.594 54.744 1.00 32.47 199 LEU A N 1
ATOM 1643 C CA . LEU A 1 199 ? -43.131 23.589 53.694 1.00 32.47 199 LEU A CA 1
ATOM 1644 C C . LEU A 1 199 ? -42.026 24.193 52.782 1.00 32.47 199 LEU A C 1
ATOM 1646 O O . LEU A 1 199 ? -41.115 24.887 53.209 1.00 32.47 199 LEU A O 1
ATOM 1650 N N . LEU A 1 200 ? -42.331 24.068 51.479 1.00 29.67 200 LEU A N 1
ATOM 1651 C CA . LEU A 1 200 ? -42.450 25.130 50.460 1.00 29.67 200 LEU A CA 1
ATOM 1652 C C . LEU A 1 200 ? -41.372 25.280 49.369 1.00 29.67 200 LEU A C 1
ATOM 1654 O O . LEU A 1 200 ? -40.169 25.343 49.582 1.00 29.67 200 LEU A O 1
ATOM 1658 N N . TYR A 1 201 ? -41.938 25.378 48.168 1.00 37.72 201 TYR A N 1
ATOM 1659 C CA . TYR A 1 201 ? -41.423 25.654 46.833 1.00 37.72 201 TYR A CA 1
ATOM 1660 C C . TYR A 1 201 ? -40.892 27.088 46.676 1.00 37.72 201 TYR A C 1
ATOM 1662 O O . TYR A 1 201 ? -41.555 28.023 47.118 1.00 37.72 201 TYR A O 1
ATOM 1670 N N . VAL A 1 202 ? -39.794 27.278 45.934 1.00 35.41 202 VAL A N 1
ATOM 1671 C CA . VAL A 1 202 ? -39.481 28.550 45.256 1.00 35.41 202 VAL A CA 1
ATOM 1672 C C . VAL A 1 202 ? -38.873 28.251 43.884 1.00 35.41 202 VAL A C 1
ATOM 1674 O O . VAL A 1 202 ? -37.832 27.609 43.773 1.00 35.41 202 VAL A O 1
ATOM 1677 N N . ALA A 1 203 ? -39.541 28.744 42.845 1.00 35.22 203 ALA A N 1
ATOM 1678 C CA . ALA A 1 203 ? -38.985 28.988 41.520 1.00 35.22 203 ALA A CA 1
ATOM 1679 C C . ALA A 1 203 ? -38.488 30.441 41.438 1.00 35.22 203 ALA A C 1
ATOM 1681 O O . ALA A 1 203 ? -39.053 31.285 42.128 1.00 35.22 203 ALA A O 1
ATOM 1682 N N . LEU A 1 204 ? -37.506 30.728 40.570 1.00 34.00 204 LEU A N 1
ATOM 1683 C CA . LEU A 1 204 ? -37.421 31.917 39.694 1.00 34.00 204 LEU A CA 1
ATOM 1684 C C . LEU A 1 204 ? -36.159 31.838 38.793 1.00 34.00 204 LEU A C 1
ATOM 1686 O O . LEU A 1 204 ? -35.060 31.573 39.271 1.00 34.00 204 LEU A O 1
ATOM 1690 N N . ASN A 1 205 ? -36.360 32.061 37.485 1.00 39.78 205 ASN A N 1
ATOM 1691 C CA . ASN A 1 205 ? -35.354 32.302 36.420 1.00 39.78 205 ASN A CA 1
ATOM 1692 C C . ASN A 1 205 ? -34.856 33.787 36.484 1.00 39.78 205 ASN A C 1
ATOM 1694 O O . ASN A 1 205 ? -35.255 34.452 37.441 1.00 39.78 205 ASN A O 1
ATOM 1698 N N . PRO A 1 206 ? -34.193 34.440 35.484 1.00 44.12 206 PRO A N 1
ATOM 1699 C CA . PRO A 1 206 ? -33.360 34.043 34.323 1.00 44.12 206 PRO A CA 1
ATOM 1700 C C . PRO A 1 206 ? -32.043 34.892 34.132 1.00 44.12 206 PRO A C 1
ATOM 1702 O O . PRO A 1 206 ? -31.834 35.904 34.790 1.00 44.12 206 PRO A O 1
ATOM 1705 N N . ASP A 1 207 ? -31.245 34.517 33.116 1.00 31.20 207 ASP A N 1
ATOM 1706 C CA . ASP A 1 207 ? -30.557 35.377 32.109 1.00 31.20 207 ASP A CA 1
ATOM 1707 C C . ASP A 1 207 ? -29.072 35.879 32.215 1.00 31.20 207 ASP A C 1
ATOM 1709 O O . ASP A 1 207 ? -28.579 36.309 33.251 1.00 31.20 207 ASP A O 1
ATOM 1713 N N . GLN A 1 208 ? -28.448 35.883 31.016 1.00 32.94 208 GLN A N 1
ATOM 1714 C CA . GLN A 1 208 ? -27.307 36.640 30.429 1.00 32.94 208 GLN A CA 1
ATOM 1715 C C . GLN A 1 208 ? -25.835 36.376 30.826 1.00 32.94 208 GLN A C 1
ATOM 1717 O O . GLN A 1 208 ? -25.370 36.810 31.876 1.00 32.94 208 GLN A O 1
ATOM 1722 N N . SER A 1 209 ? -25.011 35.900 29.867 1.00 36.06 209 SER A N 1
ATOM 1723 C CA . SER A 1 209 ? -24.141 36.772 29.022 1.00 36.06 209 SER A CA 1
ATOM 1724 C C . SER A 1 209 ? -23.000 36.044 28.265 1.00 36.06 209 SER A C 1
ATOM 1726 O O . SER A 1 209 ? -22.149 35.417 28.884 1.00 36.06 209 SER A O 1
ATOM 1728 N N . ALA A 1 210 ? -22.966 36.288 26.941 1.00 34.47 210 ALA A N 1
ATOM 1729 C CA . ALA A 1 210 ? -21.828 36.519 26.015 1.00 34.47 210 ALA A CA 1
ATOM 1730 C C . ALA A 1 210 ? -20.754 35.423 25.754 1.00 34.47 210 ALA A C 1
ATOM 1732 O O . ALA A 1 210 ? -20.040 35.004 26.652 1.00 34.47 210 ALA A O 1
ATOM 1733 N N . GLU A 1 211 ? -20.684 34.884 24.517 1.00 33.72 211 GLU A N 1
ATOM 1734 C CA . GLU A 1 211 ? -19.741 35.225 23.402 1.00 33.72 211 GLU A CA 1
ATOM 1735 C C . GLU A 1 211 ? -18.341 34.570 23.551 1.00 33.72 211 GLU A C 1
ATOM 1737 O O . GLU A 1 211 ? -17.828 34.482 24.650 1.00 33.72 211 GLU A O 1
ATOM 1742 N N . LYS A 1 212 ? -17.572 34.096 22.557 1.00 33.00 212 LYS A N 1
ATOM 1743 C CA . LYS A 1 212 ? -17.548 34.023 21.079 1.00 33.00 212 LYS A CA 1
ATOM 1744 C C . LYS A 1 212 ? -16.382 33.067 20.723 1.00 33.00 212 LYS A C 1
ATOM 1746 O O . LYS A 1 212 ? -15.411 33.013 21.471 1.00 33.00 212 LYS A O 1
ATOM 1751 N N . GLY A 1 213 ? -16.391 32.425 19.546 1.00 32.25 213 GLY A N 1
ATOM 1752 C CA . GLY A 1 213 ? -15.141 31.928 18.936 1.00 32.25 213 GLY A CA 1
ATOM 1753 C C . GLY A 1 213 ? -15.242 30.687 18.047 1.00 32.25 213 GLY A C 1
ATOM 1754 O O . GLY A 1 213 ? -14.784 29.617 18.428 1.00 32.25 213 GLY A O 1
ATOM 1755 N N . ALA A 1 214 ? -15.788 30.834 16.839 1.00 36.53 214 ALA A N 1
ATOM 1756 C CA . ALA A 1 214 ? -15.695 29.831 15.777 1.00 36.53 214 ALA A CA 1
ATOM 1757 C C . ALA A 1 214 ? -14.338 29.929 15.050 1.00 36.53 214 ALA A C 1
ATOM 1759 O O . ALA A 1 214 ? -13.996 30.992 14.531 1.00 36.53 214 ALA A O 1
ATOM 1760 N N . VAL A 1 215 ? -13.584 28.828 14.954 1.00 35.91 215 VAL A N 1
ATOM 1761 C CA . VAL A 1 215 ? -12.330 28.768 14.179 1.00 35.91 215 VAL A CA 1
ATOM 1762 C C . VAL A 1 215 ? -12.600 28.156 12.806 1.00 35.91 215 VAL A C 1
ATOM 1764 O O . VAL A 1 215 ? -12.940 26.984 12.677 1.00 35.91 215 VAL A O 1
ATOM 1767 N N . HIS A 1 216 ? -12.445 28.987 11.775 1.00 39.12 216 HIS A N 1
ATOM 1768 C CA . HIS A 1 216 ? -12.457 28.606 10.365 1.00 39.12 216 HIS A CA 1
ATOM 1769 C C . HIS A 1 216 ? -11.122 27.964 9.961 1.00 39.12 216 HIS A C 1
ATOM 1771 O O . HIS A 1 216 ? -10.055 28.546 10.153 1.00 39.12 216 HIS A O 1
ATOM 1777 N N . SER A 1 217 ? -11.187 26.807 9.305 1.00 38.88 217 SER A N 1
ATOM 1778 C CA . SER A 1 217 ? -10.079 26.211 8.556 1.00 38.88 217 SER A CA 1
ATOM 1779 C C . SER A 1 217 ? -9.895 26.912 7.203 1.00 38.88 217 SER A C 1
ATOM 1781 O O . SER A 1 217 ? -10.844 27.006 6.422 1.00 38.88 217 SER A O 1
ATOM 1783 N N . LYS A 1 218 ? -8.673 27.364 6.890 1.00 42.38 218 LYS A N 1
ATOM 1784 C CA . LYS A 1 218 ? -8.289 27.827 5.544 1.00 42.38 218 LYS A CA 1
ATOM 1785 C C . LYS A 1 218 ? -7.872 26.641 4.656 1.00 42.38 218 LYS A C 1
ATOM 1787 O O . LYS A 1 218 ? -7.145 25.773 5.139 1.00 42.38 218 LYS A O 1
ATOM 1792 N N . PRO A 1 219 ? -8.245 26.616 3.365 1.00 38.91 219 PRO A N 1
ATOM 1793 C CA . PRO A 1 219 ? -7.742 25.635 2.410 1.00 38.91 219 PRO A CA 1
ATOM 1794 C C . PRO A 1 219 ? -6.367 26.033 1.846 1.00 38.91 219 PRO A C 1
ATOM 1796 O O . PRO A 1 219 ? -6.089 27.206 1.593 1.00 38.91 219 PRO A O 1
ATOM 1799 N N . VAL A 1 220 ? -5.517 25.030 1.623 1.00 34.09 220 VAL A N 1
ATOM 1800 C CA . VAL A 1 220 ? -4.207 25.150 0.968 1.00 34.09 220 VAL A CA 1
ATOM 1801 C C . VAL A 1 220 ? -4.387 25.073 -0.550 1.00 34.09 220 VAL A C 1
ATOM 1803 O O . VAL A 1 220 ? -4.975 24.127 -1.072 1.00 34.09 220 VAL A O 1
ATOM 1806 N N . VAL A 1 221 ? -3.864 26.077 -1.254 1.00 35.44 221 VAL A N 1
ATOM 1807 C CA . VAL A 1 221 ? -3.846 26.183 -2.719 1.00 35.44 221 VAL A CA 1
ATOM 1808 C C . VAL A 1 221 ? -2.698 25.346 -3.290 1.00 35.44 221 VAL A C 1
ATOM 1810 O O . VAL A 1 221 ? -1.557 25.451 -2.844 1.00 35.44 221 VAL A O 1
ATOM 1813 N N . SER A 1 222 ? -2.994 24.521 -4.294 1.00 32.09 222 SER A N 1
ATOM 1814 C CA . SER A 1 222 ? -2.000 23.766 -5.065 1.00 32.09 222 SER A CA 1
ATOM 1815 C C . SER A 1 222 ? -1.237 24.676 -6.044 1.00 32.09 222 SER A C 1
ATOM 1817 O O . SER A 1 222 ? -1.869 25.509 -6.699 1.00 32.09 222 SER A O 1
ATOM 1819 N N . PRO A 1 223 ? 0.084 24.504 -6.240 1.00 35.84 223 PRO A N 1
ATOM 1820 C CA . PRO A 1 223 ? 0.810 25.224 -7.282 1.00 35.84 223 PRO A CA 1
ATOM 1821 C C . PRO A 1 223 ? 0.422 24.698 -8.671 1.00 35.84 223 PRO A C 1
ATOM 1823 O O . PRO A 1 223 ? 0.537 23.503 -8.949 1.00 35.84 223 PRO A O 1
ATOM 1826 N N . LYS A 1 224 ? -0.014 25.598 -9.557 1.00 30.28 224 LYS A N 1
ATOM 1827 C CA . LYS A 1 224 ? -0.133 25.336 -10.997 1.00 30.28 224 LYS A CA 1
ATOM 1828 C C . LYS A 1 224 ? 1.266 25.284 -11.613 1.00 30.28 224 LYS A C 1
ATOM 1830 O O . LYS A 1 224 ? 2.043 26.220 -11.459 1.00 30.28 224 LYS A O 1
ATOM 1835 N N . TYR A 1 225 ? 1.559 24.201 -12.326 1.00 35.84 225 TYR A N 1
ATOM 1836 C CA . TYR A 1 225 ? 2.750 24.054 -13.158 1.00 35.84 225 TYR A CA 1
ATOM 1837 C C . TYR A 1 225 ? 2.457 24.600 -14.560 1.00 35.84 225 TYR A C 1
ATOM 1839 O O . TYR A 1 225 ? 1.535 24.130 -15.227 1.00 35.84 225 TYR A O 1
ATOM 1847 N N . THR A 1 226 ? 3.230 25.586 -15.007 1.00 34.97 226 THR A N 1
ATOM 1848 C CA . THR A 1 226 ? 3.265 26.051 -16.399 1.00 34.97 226 THR A CA 1
ATOM 1849 C C . THR A 1 226 ? 4.448 25.390 -17.111 1.00 34.97 226 THR A C 1
ATOM 1851 O O . THR A 1 226 ? 5.573 25.516 -16.624 1.00 34.97 226 THR A O 1
ATOM 1854 N N . PRO A 1 227 ? 4.252 24.692 -18.244 1.00 39.44 227 PRO A N 1
ATOM 1855 C CA . PRO A 1 227 ? 5.353 24.133 -19.006 1.00 39.44 227 PRO A CA 1
ATOM 1856 C C . PRO A 1 227 ? 5.832 25.166 -20.024 1.00 39.44 227 PRO A C 1
ATOM 1858 O O . PRO A 1 227 ? 5.275 25.282 -21.113 1.00 39.44 227 PRO A O 1
ATOM 1861 N N . GLU A 1 228 ? 6.890 25.890 -19.685 1.00 35.62 228 GLU A N 1
ATOM 1862 C CA . GLU A 1 228 ? 7.690 26.591 -20.680 1.00 35.62 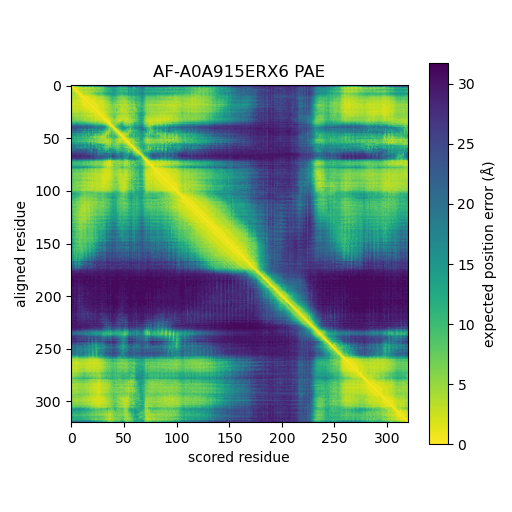228 GLU A CA 1
ATOM 1863 C C . GLU A 1 228 ? 9.051 25.897 -20.814 1.00 35.62 228 GLU A C 1
ATOM 1865 O O . GLU A 1 228 ? 9.788 25.751 -19.843 1.00 35.62 228 GLU A O 1
ATOM 1870 N N . HIS A 1 229 ? 9.342 25.496 -22.059 1.00 39.78 229 HIS A N 1
ATOM 1871 C CA . HIS A 1 229 ? 10.661 25.464 -22.703 1.00 39.78 229 HIS A CA 1
ATOM 1872 C C . HIS A 1 229 ? 11.278 24.126 -23.157 1.00 39.78 229 HIS A C 1
ATOM 1874 O O . HIS A 1 229 ? 11.643 23.257 -22.375 1.00 39.78 229 HIS A O 1
ATOM 1880 N N . LYS A 1 230 ? 11.537 24.159 -24.478 1.00 34.94 230 LYS A N 1
ATOM 1881 C CA . LYS A 1 230 ? 12.737 23.773 -25.244 1.00 34.94 230 LYS A CA 1
ATOM 1882 C C . LYS A 1 230 ? 12.974 22.283 -25.530 1.00 34.94 230 LYS A C 1
ATOM 1884 O O . LYS A 1 230 ? 13.084 21.436 -24.657 1.00 34.94 230 LYS A O 1
ATOM 1889 N N . GLU A 1 231 ? 13.090 22.011 -26.830 1.00 41.09 231 GLU A N 1
ATOM 1890 C CA . GLU A 1 231 ? 13.115 20.719 -27.532 1.00 41.09 231 GLU A CA 1
ATOM 1891 C C . GLU A 1 231 ? 14.381 19.862 -27.333 1.00 41.09 231 GLU A C 1
ATOM 1893 O O . GLU A 1 231 ? 14.767 19.107 -28.221 1.00 41.09 231 GLU A O 1
ATOM 1898 N N . GLN A 1 232 ? 15.023 19.898 -26.164 1.00 43.62 232 GLN A N 1
ATOM 1899 C CA . GLN A 1 232 ? 16.099 18.957 -25.824 1.00 43.62 232 GLN A CA 1
ATOM 1900 C C . GLN A 1 232 ? 15.950 18.492 -24.369 1.00 43.62 232 GLN A C 1
ATOM 1902 O O . GLN A 1 232 ? 16.484 19.084 -23.436 1.00 43.62 232 GLN A O 1
ATOM 1907 N N . ASN A 1 233 ? 15.183 17.414 -24.174 1.00 46.84 233 ASN A N 1
ATOM 1908 C CA . ASN A 1 233 ? 14.846 16.842 -22.864 1.00 46.84 233 ASN A CA 1
ATOM 1909 C C . ASN A 1 233 ? 15.963 15.936 -22.311 1.00 46.84 233 ASN A C 1
ATOM 1911 O O . ASN A 1 233 ? 15.756 14.742 -22.095 1.00 46.84 233 ASN A O 1
ATOM 1915 N N . SER A 1 234 ? 17.153 16.484 -22.068 1.00 50.84 234 SER A N 1
ATOM 1916 C CA . SER A 1 234 ? 18.180 15.809 -21.264 1.00 50.84 234 SER A CA 1
ATOM 1917 C C . SER A 1 234 ? 18.222 16.419 -19.865 1.00 50.84 234 SER A C 1
ATOM 1919 O O . SER A 1 234 ? 18.564 17.590 -19.715 1.00 50.84 234 SER A O 1
ATOM 1921 N N . VAL A 1 235 ? 17.890 15.633 -18.838 1.00 53.41 235 VAL A N 1
ATOM 1922 C CA . VAL A 1 235 ? 17.926 16.062 -17.431 1.00 53.41 235 VAL A CA 1
ATOM 1923 C C . VAL A 1 235 ? 18.960 15.228 -16.686 1.00 53.41 235 VAL A C 1
ATOM 1925 O O . VAL A 1 235 ? 18.824 14.008 -16.595 1.00 53.41 235 VAL A O 1
ATOM 1928 N N . GLN A 1 236 ? 19.986 15.881 -16.136 1.00 56.06 236 GLN A N 1
ATOM 1929 C CA . GLN A 1 236 ? 20.881 15.247 -15.170 1.00 56.06 236 GLN A CA 1
ATOM 1930 C C . GLN A 1 236 ? 20.203 15.237 -13.798 1.00 56.06 236 GLN A C 1
ATOM 1932 O O . GLN A 1 236 ? 19.726 16.264 -13.317 1.00 56.06 236 GLN A O 1
ATOM 1937 N N . LEU A 1 237 ? 20.129 14.060 -13.182 1.00 58.06 237 LEU A N 1
ATOM 1938 C CA . LEU A 1 237 ? 19.600 13.896 -11.832 1.00 58.06 237 LEU A CA 1
ATOM 1939 C C . LEU A 1 237 ? 20.737 14.079 -10.818 1.00 58.06 237 LEU A C 1
ATOM 1941 O O . LEU A 1 237 ? 21.873 13.700 -11.080 1.00 58.06 237 LEU A O 1
ATOM 1945 N N . ASN A 1 238 ? 20.442 14.669 -9.660 1.00 58.22 238 ASN A N 1
ATOM 1946 C CA . ASN A 1 238 ? 21.456 14.957 -8.644 1.00 58.22 238 ASN A CA 1
ATOM 1947 C C . ASN A 1 238 ? 22.062 13.670 -8.050 1.00 58.22 238 ASN A C 1
ATOM 1949 O O . ASN A 1 238 ? 21.400 12.953 -7.296 1.00 58.22 238 ASN A O 1
ATOM 1953 N N . ASP A 1 239 ? 23.356 13.451 -8.281 1.00 51.06 239 ASP A N 1
ATOM 1954 C CA . ASP A 1 239 ? 24.125 12.329 -7.735 1.00 51.06 239 ASP A CA 1
ATOM 1955 C C . ASP A 1 239 ? 24.559 12.589 -6.285 1.00 51.06 239 ASP A C 1
ATOM 1957 O O . ASP A 1 239 ? 25.716 12.869 -5.979 1.00 51.06 239 ASP A O 1
ATOM 1961 N N . HIS A 1 240 ? 23.622 12.519 -5.340 1.00 53.19 240 HIS A N 1
ATOM 1962 C CA . HIS A 1 240 ? 23.980 12.455 -3.920 1.00 53.19 240 HIS A CA 1
ATOM 1963 C C . HIS A 1 240 ? 24.043 10.996 -3.473 1.00 53.19 240 HIS A C 1
ATOM 1965 O O . HIS A 1 240 ? 23.035 10.290 -3.504 1.00 53.19 240 HIS A O 1
ATOM 1971 N N . LYS A 1 241 ? 25.225 10.549 -3.025 1.00 47.59 241 LYS A N 1
ATOM 1972 C CA . LYS A 1 241 ? 25.455 9.198 -2.491 1.00 47.59 241 LYS A CA 1
ATOM 1973 C C . LYS A 1 241 ? 24.511 8.975 -1.297 1.00 47.59 241 LYS A C 1
ATOM 1975 O O . LYS A 1 241 ? 24.702 9.606 -0.255 1.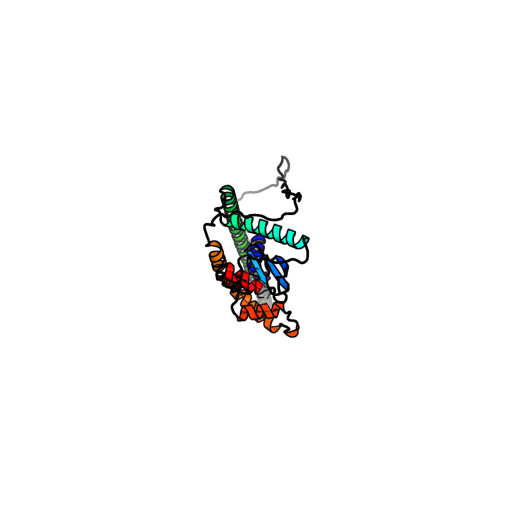00 47.59 241 LYS A O 1
ATOM 1980 N N . PRO A 1 242 ? 23.473 8.129 -1.409 1.00 50.00 242 PRO A N 1
ATOM 1981 C CA . PRO A 1 242 ? 22.498 8.019 -0.343 1.00 50.00 242 PRO A CA 1
ATOM 1982 C C . PRO A 1 242 ? 23.096 7.233 0.825 1.00 50.00 242 PRO A C 1
ATOM 1984 O O . PRO A 1 242 ? 23.346 6.032 0.716 1.00 50.00 242 PRO A O 1
ATOM 1987 N N . GLY A 1 243 ? 23.282 7.891 1.968 1.00 49.16 243 GLY A N 1
ATOM 1988 C CA . GLY A 1 243 ? 23.391 7.193 3.244 1.00 49.16 243 GLY A CA 1
ATOM 1989 C C . GLY A 1 243 ? 22.069 6.473 3.534 1.00 49.16 243 GLY A C 1
ATOM 1990 O O . GLY A 1 243 ? 21.000 7.065 3.429 1.00 49.16 243 GLY A O 1
ATOM 1991 N N . SER A 1 244 ? 22.137 5.194 3.902 1.00 50.38 244 SER A N 1
ATOM 1992 C CA . SER A 1 244 ? 21.013 4.290 4.218 1.00 50.38 244 SER A CA 1
ATOM 1993 C C . SER A 1 244 ? 20.353 3.552 3.032 1.00 50.38 244 SER A C 1
ATOM 1995 O O . SER A 1 244 ? 19.212 3.776 2.631 1.00 50.38 244 SER A O 1
ATOM 1997 N N . ALA A 1 245 ? 21.015 2.483 2.582 1.00 46.22 245 ALA A N 1
ATOM 1998 C CA . ALA A 1 245 ? 20.359 1.338 1.932 1.00 46.22 245 ALA A CA 1
ATOM 1999 C C . ALA A 1 245 ? 19.435 0.532 2.892 1.00 46.22 245 ALA A C 1
ATOM 2001 O O . ALA A 1 245 ? 18.935 -0.535 2.539 1.00 46.22 245 ALA A O 1
ATOM 2002 N N . GLY A 1 246 ? 19.225 1.012 4.127 1.00 46.88 246 GLY A N 1
ATOM 2003 C CA . GLY A 1 246 ? 18.526 0.302 5.203 1.00 46.88 246 GLY A CA 1
ATOM 2004 C C . GLY A 1 246 ? 16.997 0.318 5.110 1.00 46.88 246 GLY A C 1
ATOM 2005 O O . GLY A 1 246 ? 16.368 -0.690 5.421 1.00 46.88 246 GLY A O 1
ATOM 2006 N N . LYS A 1 247 ? 16.383 1.405 4.617 1.00 52.94 247 LYS A N 1
ATOM 2007 C CA . LYS A 1 247 ? 14.916 1.583 4.683 1.00 52.94 247 LYS A CA 1
ATOM 2008 C C . LYS A 1 247 ? 14.124 0.567 3.845 1.00 52.94 247 LYS A C 1
ATOM 2010 O O . LYS A 1 247 ? 13.054 0.135 4.260 1.00 52.94 247 LYS A O 1
ATOM 2015 N N . GLU A 1 248 ? 14.656 0.127 2.703 1.00 48.75 248 GLU A N 1
ATOM 2016 C CA . GLU A 1 248 ? 14.022 -0.914 1.868 1.00 48.75 248 GLU A CA 1
ATOM 2017 C C . GLU A 1 248 ? 14.052 -2.291 2.560 1.00 48.75 248 GLU A C 1
ATOM 2019 O O . GLU A 1 248 ? 13.077 -3.038 2.510 1.00 48.75 248 GLU A O 1
ATOM 2024 N N . ARG A 1 249 ? 15.130 -2.603 3.299 1.00 48.78 249 ARG A N 1
ATOM 2025 C CA . ARG A 1 249 ? 15.229 -3.831 4.109 1.00 48.78 249 ARG A CA 1
ATOM 2026 C C . ARG A 1 249 ? 14.296 -3.806 5.324 1.00 48.78 249 ARG A C 1
ATOM 2028 O O . ARG A 1 249 ? 13.800 -4.856 5.723 1.00 48.78 249 ARG A O 1
ATOM 2035 N N . GLU A 1 250 ? 14.048 -2.637 5.911 1.00 51.78 250 GLU A N 1
ATOM 2036 C CA . GLU A 1 250 ? 13.144 -2.479 7.060 1.00 51.78 250 GLU A CA 1
ATOM 2037 C C . GLU A 1 250 ? 11.661 -2.606 6.690 1.00 51.78 250 GLU A C 1
ATOM 2039 O O . GLU A 1 250 ? 10.906 -3.212 7.449 1.00 51.78 250 GLU A O 1
ATOM 2044 N N . GLN A 1 251 ? 11.245 -2.127 5.511 1.00 52.88 251 GLN A N 1
ATOM 2045 C CA . GLN A 1 251 ? 9.865 -2.298 5.023 1.00 52.88 251 GLN A CA 1
ATOM 2046 C C . GLN A 1 251 ? 9.494 -3.774 4.807 1.00 52.88 251 GLN A C 1
ATOM 2048 O O . GLN A 1 251 ? 8.367 -4.182 5.075 1.00 52.88 251 GLN A O 1
ATOM 2053 N N . ILE A 1 252 ? 10.458 -4.605 4.403 1.00 49.41 252 ILE A N 1
ATOM 2054 C CA . ILE A 1 252 ? 10.275 -6.060 4.282 1.00 49.41 252 ILE A CA 1
ATOM 2055 C C . ILE A 1 252 ? 10.072 -6.692 5.669 1.00 49.41 252 ILE A C 1
ATOM 2057 O O . ILE A 1 252 ? 9.186 -7.523 5.854 1.00 49.41 252 ILE A O 1
ATOM 2061 N N . LYS A 1 253 ? 10.836 -6.245 6.675 1.00 47.53 253 LYS A N 1
ATOM 2062 C CA . LYS A 1 253 ? 10.725 -6.746 8.055 1.00 47.53 253 LYS A CA 1
ATOM 2063 C C . LYS A 1 253 ? 9.421 -6.346 8.746 1.00 47.53 253 LYS A C 1
ATOM 2065 O O . LYS A 1 253 ? 9.002 -7.043 9.662 1.00 47.53 253 LYS A O 1
ATOM 2070 N N . SER A 1 254 ? 8.788 -5.233 8.373 1.00 48.94 254 SER A N 1
ATOM 2071 C CA . SER A 1 254 ? 7.463 -4.866 8.898 1.00 48.94 254 SER A CA 1
ATOM 2072 C C . SER A 1 254 ? 6.325 -5.589 8.168 1.00 48.94 254 SER A C 1
ATOM 2074 O O . SER A 1 254 ? 5.279 -5.836 8.771 1.00 48.94 254 SER A O 1
ATOM 2076 N N . ALA A 1 255 ? 6.535 -5.994 6.910 1.00 48.00 255 ALA A N 1
ATOM 2077 C CA . ALA A 1 255 ? 5.556 -6.730 6.114 1.00 48.00 255 ALA A CA 1
ATOM 2078 C C . ALA A 1 255 ? 5.262 -8.140 6.662 1.00 48.00 255 ALA A C 1
ATOM 2080 O O . ALA A 1 255 ? 4.106 -8.565 6.675 1.00 48.00 255 ALA A O 1
ATOM 2081 N N . GLU A 1 256 ? 6.283 -8.823 7.184 1.00 51.38 256 GLU A N 1
ATOM 2082 C CA . GLU A 1 256 ? 6.185 -10.180 7.747 1.00 51.38 256 GLU A CA 1
ATOM 2083 C C . GLU A 1 256 ? 5.623 -10.228 9.183 1.00 51.38 256 GLU A C 1
ATOM 2085 O O . GLU A 1 256 ? 5.343 -11.308 9.699 1.00 51.38 256 GLU A O 1
ATOM 2090 N N . LYS A 1 257 ? 5.452 -9.077 9.852 1.00 54.72 257 LYS A N 1
ATOM 2091 C CA . LYS A 1 257 ? 5.192 -9.030 11.303 1.00 54.72 257 LYS A CA 1
ATOM 2092 C C . LYS A 1 257 ? 3.731 -9.135 11.733 1.00 54.72 257 LYS A C 1
ATOM 2094 O O . LYS A 1 257 ? 3.494 -9.507 12.878 1.00 54.72 257 LYS A O 1
ATOM 2099 N N . SER A 1 258 ? 2.753 -8.846 10.873 1.00 65.69 258 SER A N 1
ATOM 2100 C CA . SER A 1 258 ? 1.345 -9.012 11.268 1.00 65.69 258 SER A CA 1
ATOM 2101 C C . SER A 1 258 ? 0.910 -10.460 11.043 1.00 65.69 258 SER A C 1
ATOM 2103 O O . SER A 1 258 ? 0.387 -10.816 9.984 1.00 65.69 258 SER A O 1
ATOM 2105 N N . LYS A 1 259 ? 1.175 -11.307 12.046 1.00 72.19 259 LYS A N 1
ATOM 2106 C CA . LYS A 1 259 ? 0.678 -12.691 12.099 1.00 72.19 259 LYS A CA 1
ATOM 2107 C C . LYS A 1 259 ? -0.847 -12.729 11.945 1.00 72.19 259 LYS A C 1
ATOM 2109 O O . LYS A 1 259 ? -1.363 -13.589 11.241 1.00 72.19 259 LYS A O 1
ATOM 2114 N N . ASP A 1 260 ? -1.533 -11.731 12.494 1.00 79.56 260 ASP A N 1
ATOM 2115 C CA . ASP A 1 260 ? -2.991 -11.619 12.459 1.00 79.56 260 ASP A CA 1
ATOM 2116 C C . ASP A 1 260 ? -3.525 -11.446 11.036 1.00 79.56 260 ASP A C 1
ATOM 2118 O O . ASP A 1 260 ? -4.410 -12.189 10.621 1.00 79.56 260 ASP A O 1
ATOM 2122 N N . VAL A 1 261 ? -2.955 -10.530 10.241 1.00 82.06 261 VAL A N 1
ATOM 2123 C CA . VAL A 1 261 ? -3.377 -10.339 8.841 1.00 82.06 261 VAL A CA 1
ATOM 2124 C C . VAL A 1 261 ? -3.112 -11.596 8.015 1.00 82.06 261 VAL A C 1
ATOM 2126 O O . VAL A 1 261 ? -3.948 -11.981 7.201 1.00 82.06 261 VAL A O 1
ATOM 2129 N N . LYS A 1 262 ? -1.979 -12.273 8.239 1.00 83.69 262 LYS A N 1
ATOM 2130 C CA . LYS A 1 262 ? -1.668 -13.531 7.549 1.00 83.69 262 LYS A CA 1
ATOM 2131 C C . LYS A 1 262 ? -2.712 -14.612 7.855 1.00 83.69 262 LYS A C 1
ATOM 2133 O O . LYS A 1 262 ? -3.199 -15.248 6.925 1.00 83.69 262 LYS A O 1
ATOM 2138 N N . ASN A 1 263 ? -3.081 -14.773 9.124 1.00 87.94 263 ASN A N 1
ATOM 2139 C CA . ASN A 1 263 ? -4.091 -15.743 9.547 1.00 87.94 263 ASN A CA 1
ATOM 2140 C C . ASN A 1 263 ? -5.473 -15.405 8.966 1.00 87.94 263 ASN A C 1
ATOM 2142 O O . ASN A 1 263 ? -6.135 -16.284 8.419 1.00 87.94 263 ASN A O 1
ATOM 2146 N N . LYS A 1 264 ? -5.884 -14.127 9.004 1.00 88.62 264 LYS A N 1
ATOM 2147 C CA . LYS A 1 264 ? -7.152 -13.668 8.406 1.00 88.62 264 LYS A CA 1
ATOM 2148 C C . LYS A 1 264 ? -7.217 -13.967 6.905 1.00 88.62 264 LYS A C 1
ATOM 2150 O O . LYS A 1 264 ? -8.224 -14.477 6.429 1.00 88.62 264 LYS A O 1
ATOM 2155 N N . LEU A 1 265 ? -6.132 -13.713 6.167 1.00 89.25 265 LEU A N 1
ATOM 2156 C CA . LEU A 1 265 ? -6.047 -14.036 4.738 1.00 89.25 265 LEU A CA 1
ATOM 2157 C C . LEU A 1 265 ? -6.131 -15.543 4.472 1.00 89.25 265 LEU A C 1
ATOM 2159 O O . LEU A 1 265 ? -6.718 -15.947 3.471 1.00 89.25 265 LEU A O 1
ATOM 2163 N N . GLU A 1 266 ? -5.559 -16.379 5.339 1.00 89.31 266 GLU A N 1
ATOM 2164 C CA . GLU A 1 266 ? -5.644 -17.835 5.201 1.00 89.31 266 GLU A CA 1
ATOM 2165 C C . GLU A 1 266 ? -7.076 -18.344 5.409 1.00 89.31 266 GLU A C 1
ATOM 2167 O O . GLU A 1 266 ? -7.552 -19.151 4.611 1.00 89.31 266 GLU A O 1
ATOM 2172 N N . ILE A 1 267 ? -7.773 -17.839 6.432 1.00 90.81 267 ILE A N 1
ATOM 2173 C CA . ILE A 1 267 ? -9.181 -18.173 6.693 1.00 90.81 267 ILE A CA 1
ATOM 2174 C C . ILE A 1 267 ? -10.052 -17.732 5.511 1.00 90.81 267 ILE A C 1
ATOM 2176 O O . ILE A 1 267 ? -10.754 -18.562 4.941 1.00 90.81 267 ILE A O 1
ATOM 2180 N N . LEU A 1 268 ? -9.923 -16.473 5.070 1.00 91.06 268 LEU A N 1
ATOM 2181 C CA . LEU A 1 268 ? -10.630 -15.948 3.895 1.00 91.06 268 LEU A CA 1
ATOM 2182 C C . LEU A 1 268 ? -10.370 -16.779 2.637 1.00 91.06 268 LEU A C 1
ATOM 2184 O O . LEU A 1 268 ? -11.292 -17.051 1.876 1.00 91.06 268 LEU A O 1
ATOM 2188 N N . THR A 1 269 ? -9.122 -17.204 2.419 1.00 91.00 269 THR A N 1
ATOM 2189 C CA . THR A 1 269 ? -8.781 -18.049 1.267 1.00 91.00 269 THR A CA 1
ATOM 2190 C C . THR A 1 269 ? -9.537 -19.377 1.334 1.00 91.00 269 THR A C 1
ATOM 2192 O O . THR A 1 269 ? -10.096 -19.797 0.329 1.00 91.00 269 THR A O 1
ATOM 2195 N N . LYS A 1 270 ? -9.588 -20.029 2.504 1.00 91.25 270 LYS A N 1
ATOM 2196 C CA . LYS A 1 270 ? -10.295 -21.310 2.679 1.00 91.25 270 LYS A CA 1
ATOM 2197 C C . LYS A 1 270 ? -11.808 -21.165 2.500 1.00 91.25 270 LYS A C 1
ATOM 2199 O O . LYS A 1 270 ? -12.416 -22.015 1.861 1.00 91.25 270 LYS A O 1
ATOM 2204 N N . GLU A 1 271 ? -12.400 -20.097 3.034 1.00 91.19 271 GLU A N 1
ATOM 2205 C CA . GLU A 1 271 ? -13.837 -19.824 2.897 1.00 91.19 271 GLU A CA 1
ATOM 2206 C C . GLU A 1 271 ? -14.235 -19.558 1.440 1.00 91.19 271 GLU A C 1
ATOM 2208 O O . GLU A 1 271 ? -15.226 -20.107 0.960 1.00 91.19 271 GLU A O 1
ATOM 2213 N N . LEU A 1 272 ? -13.449 -18.744 0.726 1.00 91.06 272 LEU A N 1
ATOM 2214 C CA . LEU A 1 272 ? -13.736 -18.374 -0.661 1.00 91.06 272 LEU A CA 1
ATOM 2215 C C . LEU A 1 272 ? -13.466 -19.510 -1.652 1.00 91.06 272 LEU A C 1
ATOM 2217 O O . LEU A 1 272 ? -14.130 -19.565 -2.683 1.00 91.06 272 LEU A O 1
ATOM 2221 N N . GLU A 1 273 ? -12.547 -20.434 -1.353 1.00 90.25 273 GLU A N 1
ATOM 2222 C CA . GLU A 1 273 ? -12.250 -21.564 -2.245 1.00 90.25 273 GLU A CA 1
ATOM 2223 C C . GLU A 1 273 ? -13.478 -22.465 -2.465 1.00 90.25 273 GLU A C 1
ATOM 2225 O O . GLU A 1 273 ? -13.649 -22.996 -3.556 1.00 90.25 273 GLU A O 1
ATOM 2230 N N . MET A 1 274 ? -14.383 -22.580 -1.481 1.00 88.00 274 MET A N 1
ATOM 2231 C CA . MET A 1 274 ? -15.611 -23.386 -1.609 1.00 88.00 274 MET A CA 1
ATOM 2232 C C . MET A 1 274 ? -16.616 -22.826 -2.625 1.00 88.00 274 MET A C 1
ATOM 2234 O O . MET A 1 274 ? -17.452 -23.566 -3.132 1.00 88.00 274 MET A O 1
ATOM 2238 N N . VAL A 1 275 ? -16.558 -21.520 -2.892 1.00 91.25 275 VAL A N 1
ATOM 2239 C CA . VAL A 1 275 ? -17.497 -20.800 -3.774 1.00 91.25 275 VAL A CA 1
ATOM 2240 C C . VAL A 1 275 ? -16.785 -20.320 -5.046 1.00 91.25 275 VAL A C 1
ATOM 2242 O O . VAL A 1 275 ? -17.343 -19.591 -5.860 1.00 91.25 275 VAL A O 1
ATOM 2245 N N . LYS A 1 276 ? -15.520 -20.704 -5.229 1.00 89.75 276 LYS A N 1
ATOM 2246 C CA . LYS A 1 276 ? -14.692 -20.224 -6.326 1.00 89.75 276 LYS A CA 1
ATOM 2247 C C . LYS A 1 276 ? -15.068 -20.909 -7.634 1.00 89.75 276 LYS A C 1
ATOM 2249 O O . LYS A 1 276 ? -14.915 -22.115 -7.794 1.00 89.75 276 LYS A O 1
ATOM 2254 N N . GLU A 1 277 ? -15.463 -20.102 -8.608 1.00 91.50 277 GLU A N 1
ATOM 2255 C CA . GLU A 1 277 ? -15.696 -20.545 -9.980 1.00 91.50 277 GLU A CA 1
ATOM 2256 C C . GLU A 1 277 ? -14.388 -20.473 -10.780 1.00 91.50 277 GLU A C 1
ATOM 2258 O O . GLU A 1 277 ? -13.940 -19.397 -11.180 1.00 91.50 277 GLU A O 1
ATOM 2263 N N . THR A 1 278 ? -13.754 -21.623 -11.019 1.00 87.75 278 THR A N 1
ATOM 2264 C CA . THR A 1 278 ? -12.465 -21.703 -11.732 1.00 87.75 278 THR A CA 1
ATOM 2265 C C . THR A 1 278 ? -12.541 -21.197 -13.168 1.00 87.75 278 THR A C 1
ATOM 2267 O O . THR A 1 278 ? -11.571 -20.642 -13.681 1.00 87.75 278 THR A O 1
ATOM 2270 N N . ASP A 1 279 ? -13.703 -21.340 -13.799 1.00 89.44 279 ASP A N 1
ATOM 2271 C CA . ASP A 1 279 ? -13.897 -21.023 -15.214 1.00 89.44 279 ASP A CA 1
ATOM 2272 C C . ASP A 1 279 ? -14.004 -19.513 -15.470 1.00 89.44 279 ASP A C 1
ATOM 2274 O O . ASP A 1 279 ? -13.818 -19.062 -16.598 1.00 89.44 279 ASP A O 1
ATOM 2278 N N . ARG A 1 280 ? -14.252 -18.715 -14.421 1.00 91.31 280 ARG A N 1
ATOM 2279 C CA . ARG A 1 280 ? -14.293 -17.246 -14.490 1.00 91.31 280 ARG A CA 1
ATOM 2280 C C . ARG A 1 280 ? -12.970 -16.577 -14.112 1.00 91.31 280 ARG A C 1
ATOM 2282 O O . ARG A 1 280 ? -12.927 -15.357 -14.002 1.00 91.31 280 ARG A O 1
ATOM 2289 N N . MET A 1 281 ? -11.899 -17.345 -13.902 1.00 88.94 281 MET A N 1
ATOM 2290 C CA . MET A 1 281 ? -10.602 -16.778 -13.534 1.00 88.94 281 MET A CA 1
ATOM 2291 C C . MET A 1 281 ? -9.976 -15.990 -14.686 1.00 88.94 281 MET A C 1
ATOM 2293 O O . MET A 1 281 ? -9.717 -16.533 -15.767 1.00 88.94 281 MET A O 1
ATOM 2297 N N . GLU A 1 282 ? -9.639 -14.734 -14.410 1.00 90.00 282 GLU A N 1
ATOM 2298 C CA . GLU A 1 282 ? -8.897 -13.894 -15.339 1.00 90.00 282 GLU A CA 1
ATOM 2299 C C . GLU A 1 282 ? -7.412 -14.284 -15.362 1.00 90.00 282 GLU A C 1
ATOM 2301 O O . GLU A 1 282 ? -6.883 -14.963 -14.474 1.00 90.00 282 GLU A O 1
ATOM 2306 N N . ASP A 1 283 ? -6.691 -13.837 -16.389 1.00 87.06 283 ASP A N 1
ATOM 2307 C CA . ASP A 1 283 ? -5.267 -14.155 -16.526 1.00 87.06 283 ASP A CA 1
ATOM 2308 C C . ASP A 1 283 ? -4.426 -13.565 -15.386 1.00 87.06 283 ASP A C 1
ATOM 2310 O O . ASP A 1 283 ? -3.455 -14.186 -14.950 1.00 87.06 283 ASP A O 1
ATOM 2314 N N . ILE A 1 284 ? -4.842 -12.421 -14.827 1.00 85.69 284 ILE A N 1
ATOM 2315 C CA . ILE A 1 284 ? -4.196 -11.824 -13.651 1.00 85.69 284 ILE A CA 1
ATOM 2316 C C . ILE A 1 284 ? -4.315 -12.724 -12.412 1.00 85.69 284 ILE A C 1
ATOM 2318 O O . ILE A 1 284 ? -3.350 -12.847 -11.653 1.00 85.69 284 ILE A O 1
ATOM 2322 N N . ASP A 1 285 ? -5.446 -13.414 -12.246 1.00 88.75 285 ASP A N 1
ATOM 2323 C CA . ASP A 1 285 ? -5.690 -14.314 -11.116 1.00 88.75 285 ASP A CA 1
ATOM 2324 C C . ASP A 1 285 ? -4.826 -15.567 -11.225 1.00 88.75 285 ASP A C 1
ATOM 2326 O O . ASP A 1 285 ? -4.177 -15.980 -10.257 1.00 88.75 285 ASP A O 1
ATOM 2330 N N . LYS A 1 286 ? -4.766 -16.151 -12.430 1.00 89.38 286 LYS A N 1
ATOM 2331 C CA . LYS A 1 286 ? -3.901 -17.302 -12.732 1.00 89.38 286 LYS A CA 1
ATOM 2332 C C . LYS A 1 286 ? -2.444 -16.960 -12.440 1.00 89.38 286 LYS A C 1
ATOM 2334 O O . LYS A 1 286 ? -1.727 -17.738 -11.809 1.00 89.38 286 LYS A O 1
ATOM 2339 N N . GLN A 1 287 ? -2.025 -15.765 -12.840 1.00 87.00 287 GLN A N 1
ATOM 2340 C CA . GLN A 1 287 ? -0.658 -15.323 -12.660 1.00 87.00 287 GLN A CA 1
ATOM 2341 C C . GLN A 1 287 ? -0.309 -15.030 -11.193 1.00 87.00 287 GLN A C 1
ATOM 2343 O O . GLN A 1 287 ? 0.769 -15.398 -10.717 1.00 87.00 287 GLN A O 1
ATOM 2348 N N . HIS A 1 288 ? -1.222 -14.403 -10.447 1.00 88.94 288 HIS A N 1
ATOM 2349 C CA . HIS A 1 288 ? -1.052 -14.205 -9.010 1.00 88.94 288 HIS A CA 1
ATOM 2350 C C . HIS A 1 288 ? -0.953 -15.550 -8.273 1.00 88.94 288 HIS A C 1
ATOM 2352 O O . HIS A 1 288 ? -0.093 -15.722 -7.404 1.00 88.94 288 HIS A O 1
ATOM 2358 N N . LEU A 1 289 ? -1.764 -16.540 -8.660 1.00 89.12 289 LEU A N 1
ATOM 2359 C CA . LEU A 1 289 ? -1.713 -17.882 -8.081 1.00 89.12 289 LEU A CA 1
ATOM 2360 C C . LEU A 1 289 ? -0.370 -18.580 -8.353 1.00 89.12 289 LEU A C 1
ATOM 2362 O O . LEU A 1 289 ? 0.202 -19.187 -7.445 1.00 89.12 289 LEU A O 1
ATOM 2366 N N . GLU A 1 290 ? 0.172 -18.454 -9.565 1.00 89.88 290 GLU A N 1
ATOM 2367 C CA . GLU A 1 290 ? 1.499 -18.971 -9.915 1.00 89.88 290 GLU A CA 1
ATOM 2368 C C . GLU A 1 290 ? 2.614 -18.288 -9.104 1.00 89.88 290 GLU A C 1
ATOM 2370 O O . GLU A 1 290 ? 3.526 -18.948 -8.595 1.00 89.88 290 GLU A O 1
ATOM 2375 N N . ASN A 1 291 ? 2.529 -16.967 -8.922 1.00 88.25 291 ASN A N 1
ATOM 2376 C CA . ASN A 1 291 ? 3.460 -16.214 -8.082 1.00 88.25 291 ASN A CA 1
ATOM 2377 C C . ASN A 1 291 ? 3.411 -16.692 -6.626 1.00 88.25 291 ASN A C 1
ATOM 2379 O O . ASN A 1 291 ? 4.460 -16.986 -6.043 1.00 88.25 291 ASN A O 1
ATOM 2383 N N . LYS A 1 292 ? 2.205 -16.858 -6.070 1.00 88.31 292 LYS A N 1
ATOM 2384 C CA . LYS A 1 292 ? 1.987 -17.370 -4.713 1.00 88.31 292 LYS A CA 1
ATOM 2385 C C . LYS A 1 292 ? 2.536 -18.791 -4.555 1.00 88.31 292 LYS A C 1
ATOM 2387 O O . LYS A 1 292 ? 3.245 -19.056 -3.585 1.00 88.31 292 LYS A O 1
ATOM 2392 N N . LYS A 1 293 ? 2.290 -19.682 -5.527 1.00 89.44 293 LYS A N 1
ATOM 2393 C CA . LYS A 1 293 ? 2.820 -21.060 -5.555 1.00 89.44 293 LYS A CA 1
ATOM 2394 C C . LYS A 1 293 ? 4.350 -21.089 -5.595 1.00 89.44 293 LYS A C 1
ATOM 2396 O O . LYS A 1 293 ? 4.966 -21.909 -4.924 1.00 89.44 293 LYS A O 1
ATOM 2401 N N . ALA A 1 294 ? 4.962 -20.166 -6.332 1.00 87.19 294 ALA A N 1
ATOM 2402 C CA . ALA A 1 294 ? 6.412 -20.003 -6.405 1.00 87.19 294 ALA A CA 1
ATOM 2403 C C . ALA A 1 294 ? 7.020 -19.268 -5.188 1.00 87.19 294 ALA A C 1
ATOM 2405 O O . ALA A 1 294 ? 8.225 -19.022 -5.163 1.00 87.19 294 ALA A O 1
ATOM 2406 N N . GLY A 1 295 ? 6.213 -18.864 -4.198 1.00 87.00 295 GLY A N 1
ATOM 2407 C CA . GLY A 1 295 ? 6.679 -18.109 -3.031 1.00 87.00 295 GLY A CA 1
ATOM 2408 C C . GLY A 1 295 ? 7.185 -16.698 -3.358 1.00 87.00 295 GLY A C 1
ATOM 2409 O O . GLY A 1 295 ? 7.920 -16.104 -2.556 1.00 87.00 295 GLY A O 1
ATOM 2410 N N . ARG A 1 296 ? 6.809 -16.169 -4.530 1.00 86.31 296 ARG A N 1
ATOM 2411 C CA . ARG A 1 296 ? 7.128 -14.813 -4.977 1.00 86.31 296 ARG A CA 1
ATOM 2412 C C . ARG A 1 296 ? 6.188 -13.818 -4.301 1.00 86.31 296 ARG A C 1
ATOM 2414 O O . ARG A 1 296 ? 4.993 -14.053 -4.175 1.00 86.31 296 ARG A O 1
ATOM 2421 N N . ASP A 1 297 ? 6.752 -12.693 -3.886 1.00 85.81 297 ASP A N 1
ATOM 2422 C CA . ASP A 1 297 ? 6.013 -11.514 -3.435 1.00 85.81 297 ASP A CA 1
ATOM 2423 C C . ASP A 1 297 ? 6.621 -10.261 -4.078 1.00 85.81 297 ASP A C 1
ATOM 2425 O O . ASP A 1 297 ? 7.709 -10.327 -4.667 1.00 85.81 297 ASP A O 1
ATOM 2429 N N . LYS A 1 298 ? 5.935 -9.117 -3.975 1.00 83.44 298 LYS A N 1
ATOM 2430 C CA . LYS A 1 298 ? 6.366 -7.841 -4.569 1.00 83.44 298 LYS A CA 1
ATOM 2431 C C . LYS A 1 298 ? 7.831 -7.507 -4.256 1.00 83.44 298 LYS A C 1
ATOM 2433 O O . LYS A 1 298 ? 8.615 -7.216 -5.157 1.00 83.44 298 LYS A O 1
ATOM 2438 N N . TYR A 1 299 ? 8.238 -7.599 -2.989 1.00 82.38 299 TYR A N 1
ATOM 2439 C CA . TYR A 1 299 ? 9.571 -7.177 -2.548 1.00 82.38 299 TYR A CA 1
ATOM 2440 C C . TYR A 1 299 ? 10.659 -8.225 -2.816 1.00 82.38 299 TYR A C 1
ATOM 2442 O O . TYR A 1 299 ? 11.811 -7.874 -3.080 1.00 82.38 299 TYR A O 1
ATOM 2450 N N . LYS A 1 300 ? 10.336 -9.521 -2.760 1.00 84.06 300 LYS A N 1
ATOM 2451 C CA . LYS A 1 300 ? 11.229 -10.603 -3.201 1.00 84.06 300 LYS A CA 1
ATOM 2452 C C . LYS A 1 300 ? 11.493 -10.505 -4.696 1.00 84.06 300 LYS A C 1
ATOM 2454 O O . LYS A 1 300 ? 12.653 -10.550 -5.095 1.00 84.06 300 LYS A O 1
ATOM 2459 N N . THR A 1 301 ? 10.449 -10.270 -5.487 1.00 82.75 301 THR A N 1
ATOM 2460 C CA . THR A 1 301 ? 10.559 -10.073 -6.936 1.00 82.75 301 THR A CA 1
ATOM 2461 C C . THR A 1 301 ? 11.425 -8.852 -7.239 1.00 82.75 301 THR A C 1
ATOM 2463 O O . THR A 1 301 ? 12.395 -8.968 -7.982 1.00 82.75 301 THR A O 1
ATOM 2466 N N . PHE A 1 302 ? 11.191 -7.712 -6.577 1.00 78.19 302 PHE A N 1
ATOM 2467 C CA . PHE A 1 302 ? 12.047 -6.531 -6.743 1.00 78.19 302 PHE A CA 1
ATOM 2468 C C . PHE A 1 302 ? 13.515 -6.782 -6.387 1.00 78.19 302 PHE A C 1
ATOM 2470 O O . PHE A 1 302 ? 14.400 -6.348 -7.121 1.00 78.19 302 PHE A O 1
ATOM 2477 N N . ARG A 1 303 ? 13.807 -7.515 -5.306 1.00 80.88 303 ARG A N 1
ATOM 2478 C CA . ARG A 1 303 ? 15.193 -7.888 -4.974 1.00 80.88 303 ARG A CA 1
ATOM 2479 C C . ARG A 1 303 ? 15.825 -8.765 -6.049 1.00 80.88 303 ARG A C 1
ATOM 2481 O O . ARG A 1 303 ? 16.985 -8.553 -6.394 1.00 80.88 303 ARG A O 1
ATOM 2488 N N . GLN A 1 304 ? 15.070 -9.720 -6.582 1.00 80.19 304 GLN A N 1
ATOM 2489 C CA . GLN A 1 304 ? 15.548 -10.634 -7.610 1.00 80.19 304 GLN A CA 1
ATOM 2490 C C . GLN A 1 304 ? 15.862 -9.899 -8.920 1.00 80.19 304 GLN A C 1
ATOM 2492 O O . GLN A 1 304 ? 16.966 -10.045 -9.441 1.00 80.19 304 GLN A O 1
ATOM 2497 N N . ILE A 1 305 ? 14.958 -9.050 -9.420 1.00 77.50 305 ILE A N 1
ATOM 2498 C CA . ILE A 1 305 ? 15.164 -8.325 -10.690 1.00 77.50 305 ILE A CA 1
ATOM 2499 C C . ILE A 1 305 ? 16.228 -7.225 -10.598 1.00 77.50 305 ILE A C 1
ATOM 2501 O O . ILE A 1 305 ? 16.814 -6.833 -11.604 1.00 77.50 305 ILE A O 1
ATOM 2505 N N . ARG A 1 306 ? 16.481 -6.701 -9.392 1.00 78.50 306 ARG A N 1
ATOM 2506 C CA . ARG A 1 306 ? 17.519 -5.690 -9.134 1.00 78.50 306 ARG A CA 1
ATOM 2507 C C . ARG A 1 306 ? 18.882 -6.305 -8.836 1.00 78.50 306 ARG A C 1
ATOM 2509 O O . ARG A 1 306 ? 19.845 -5.562 -8.666 1.00 78.50 306 ARG A O 1
ATOM 2516 N N . SER A 1 307 ? 18.966 -7.631 -8.743 1.00 74.62 307 SER A N 1
ATOM 2517 C CA . SER A 1 307 ? 20.241 -8.317 -8.568 1.00 74.62 307 SER A CA 1
ATOM 2518 C C . SER A 1 307 ? 21.127 -8.158 -9.812 1.00 74.62 307 SER A C 1
ATOM 2520 O O . SER A 1 307 ? 20.644 -7.947 -10.924 1.00 74.62 307 SER A O 1
ATOM 2522 N N . GLY A 1 308 ? 22.446 -8.229 -9.623 1.00 73.31 308 GLY A N 1
ATOM 2523 C CA . GLY A 1 308 ? 23.416 -8.019 -10.700 1.00 73.31 308 GLY A CA 1
ATOM 2524 C C . GLY A 1 308 ? 23.765 -6.546 -10.951 1.00 73.31 308 GLY A C 1
ATOM 2525 O O . GLY A 1 308 ? 23.293 -5.634 -10.275 1.00 73.31 308 GLY A O 1
ATOM 2526 N N . ASN A 1 309 ? 24.667 -6.310 -11.905 1.00 76.62 309 ASN A N 1
ATOM 2527 C CA . ASN A 1 309 ? 25.119 -4.961 -12.251 1.00 76.62 309 ASN A CA 1
ATOM 2528 C C . ASN A 1 309 ? 24.171 -4.282 -13.265 1.00 76.62 309 ASN A C 1
ATOM 2530 O O . ASN A 1 309 ? 23.314 -4.927 -13.866 1.00 76.62 309 ASN A O 1
ATOM 2534 N N . THR A 1 310 ? 24.286 -2.959 -13.424 1.00 70.19 310 THR A N 1
ATOM 2535 C CA . THR A 1 310 ? 23.395 -2.164 -14.294 1.00 70.19 310 THR A CA 1
ATOM 2536 C C . THR A 1 310 ? 23.463 -2.595 -15.752 1.00 70.19 310 THR A C 1
ATOM 2538 O O . THR A 1 310 ? 22.415 -2.817 -16.342 1.00 70.19 310 THR A O 1
ATOM 2541 N N . LYS A 1 311 ? 24.678 -2.782 -16.284 1.00 69.75 311 LYS A N 1
ATOM 2542 C CA . LYS A 1 311 ? 24.930 -3.320 -17.627 1.00 69.75 311 LYS A CA 1
ATOM 2543 C C . LYS A 1 311 ? 24.113 -4.591 -17.848 1.00 69.75 311 LYS A C 1
ATOM 2545 O O . LYS A 1 311 ? 23.138 -4.571 -18.575 1.00 69.75 311 LYS A O 1
ATOM 2550 N N . ARG A 1 312 ? 24.364 -5.626 -17.044 1.00 73.00 312 ARG A N 1
ATOM 2551 C CA . ARG A 1 312 ? 23.685 -6.927 -17.100 1.00 73.00 312 ARG A CA 1
ATOM 2552 C C . ARG 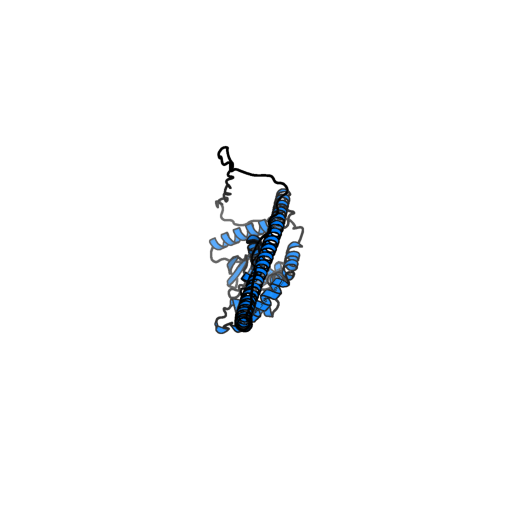A 1 312 ? 22.157 -6.807 -17.258 1.00 73.00 312 ARG A C 1
ATOM 2554 O O . ARG A 1 312 ? 21.610 -7.516 -18.091 1.00 73.00 312 ARG A O 1
ATOM 2561 N N . ARG A 1 313 ? 21.506 -5.890 -16.531 1.00 75.44 313 ARG A N 1
ATOM 2562 C CA . ARG A 1 313 ? 20.049 -5.677 -16.585 1.00 75.44 313 ARG A CA 1
ATOM 2563 C C . ARG A 1 313 ? 19.555 -4.956 -17.847 1.00 75.44 313 ARG A C 1
ATOM 2565 O O . ARG A 1 313 ? 18.501 -5.317 -18.358 1.00 75.44 313 ARG A O 1
ATOM 2572 N N . ILE A 1 314 ? 20.284 -3.953 -18.339 1.00 72.19 314 ILE A N 1
ATOM 2573 C CA . ILE A 1 314 ? 19.937 -3.206 -19.568 1.00 72.19 314 ILE A CA 1
ATOM 2574 C C . ILE A 1 314 ? 19.881 -4.152 -20.759 1.00 72.19 314 ILE A C 1
ATOM 2576 O O . ILE A 1 314 ? 19.008 -4.105 -21.612 1.00 72.19 314 ILE A O 1
ATOM 2580 N N . ASP A 1 315 ? 20.839 -5.041 -20.800 1.00 71.38 315 ASP A N 1
ATOM 2581 C CA . ASP A 1 315 ? 21.132 -5.767 -22.013 1.00 71.38 315 ASP A CA 1
ATOM 2582 C C . ASP A 1 315 ? 20.135 -6.871 -22.307 1.00 71.38 315 ASP A C 1
ATOM 2584 O O . ASP A 1 315 ? 19.945 -7.323 -23.429 1.00 71.38 315 ASP A O 1
ATOM 2588 N N . GLN A 1 316 ? 19.509 -7.346 -21.251 1.00 71.62 316 GLN A N 1
ATOM 2589 C CA . GLN A 1 316 ? 18.544 -8.402 -21.377 1.00 71.62 316 GLN A CA 1
ATOM 2590 C C . GLN A 1 316 ? 17.149 -7.829 -21.544 1.00 71.62 316 GLN A C 1
ATOM 2592 O O . GLN A 1 316 ? 16.339 -8.475 -22.183 1.00 71.62 316 GLN A O 1
ATOM 2597 N N . TYR A 1 317 ? 16.921 -6.577 -21.132 1.00 72.25 317 TYR A N 1
ATOM 2598 C CA . TYR A 1 317 ? 15.860 -5.789 -21.747 1.00 72.25 317 TYR A CA 1
ATOM 2599 C C . TYR A 1 317 ? 16.056 -5.687 -23.268 1.00 72.25 317 TYR A C 1
ATOM 2601 O O . TYR A 1 317 ? 15.084 -5.818 -24.007 1.00 72.25 317 TYR A O 1
ATOM 2609 N N . GLU A 1 318 ? 17.299 -5.533 -23.746 1.00 72.38 318 GLU A N 1
ATOM 2610 C CA . GLU A 1 318 ? 17.554 -5.476 -25.190 1.00 72.38 318 GLU A CA 1
ATOM 2611 C C . GLU A 1 318 ? 17.247 -6.796 -25.930 1.00 72.38 318 GLU A C 1
ATOM 2613 O O . GLU A 1 318 ? 16.898 -6.794 -27.113 1.00 72.38 318 GLU A O 1
ATOM 2618 N N . ASN A 1 319 ? 17.363 -7.927 -25.225 1.00 69.50 319 ASN A N 1
ATOM 2619 C CA . ASN A 1 319 ? 17.164 -9.281 -25.754 1.00 69.50 319 ASN A CA 1
ATOM 2620 C C . ASN A 1 319 ? 15.787 -9.901 -25.431 1.00 69.50 319 ASN A C 1
ATOM 2622 O O . ASN A 1 319 ? 15.590 -11.076 -25.743 1.00 69.50 319 ASN A O 1
ATOM 2626 N N . MET A 1 320 ? 14.871 -9.156 -24.802 1.00 67.50 320 MET A N 1
ATOM 2627 C CA . MET A 1 320 ? 13.461 -9.546 -24.624 1.00 67.50 320 MET A CA 1
ATOM 2628 C C . MET A 1 320 ? 12.679 -9.363 -25.918 1.00 67.50 320 MET A C 1
ATOM 2630 O O . MET A 1 320 ? 11.877 -10.266 -26.232 1.00 67.50 320 MET A O 1
#

pLDDT: mean 70.9, std 20.42, range [29.02, 96.44]

Nearest PDB structures (foldseek):
  2i1j-assembly1_A  TM=5.628E-01  e=1.885E-15  Spodoptera frugiperda
  2i1k-assembly1_A  TM=5.453E-01  e=3.433E-13  Spodoptera frugiperda
  4rm8-assembly2_B  TM=8.050E-01  e=5.669E-10  Homo sapiens

Mean predicted aligned error: 16.55 Å

Secondary structure (DSSP, 8-state):
--TTGGGTT--HHHHHHHHHHHHTTSTTTTEEEEEEE-SSSEEEEEEETTEEEEEBTTBSS-PPP--SS-SS---EESSHHHHHHHHHHHHHHHHHHHHTTSPPPHHHHHHHHHHHHHHHHHHHHHHHHHHHHHHHHHHHHHHHHHHHHHHHHHHHHHHHHHHHHHHHHHHHHHHTTS-------------------------------------PPPPPPPPPPP----S-----------S-THHHHHHHHHHT--HHHHHHHHHHHHHHHTT--GGG--HHHHHHHHHHHTT--HHHHHHHHT-S-HHHHHHHHHT-

Solvent-accessible surface area (backbone atoms only — not comparable to full-atom values): 20004 Å² total; per-residue (Å²): 134,66,77,66,65,85,47,79,85,59,55,68,69,57,53,53,50,52,49,50,59,57,49,62,59,42,66,63,49,74,55,46,78,42,69,29,25,44,101,76,40,79,34,24,37,31,49,33,74,89,48,78,50,54,26,50,76,94,33,86,74,60,63,68,63,42,63,59,78,53,89,71,84,73,74,43,55,93,44,70,70,55,48,54,53,52,50,54,50,51,54,53,31,49,52,52,50,54,55,72,46,46,80,76,55,70,69,60,48,51,54,47,50,52,53,52,50,54,50,50,51,53,50,54,52,49,54,50,50,51,55,51,51,53,50,48,54,53,49,56,49,52,51,50,53,51,53,53,49,51,53,51,52,50,55,52,48,54,52,51,49,53,50,50,49,51,53,47,52,54,50,49,62,61,49,69,78,53,92,85,84,90,88,82,88,88,86,89,85,85,86,86,84,86,86,90,83,85,89,86,88,84,89,85,88,87,90,87,84,82,90,86,87,87,84,83,84,82,85,87,84,80,86,84,85,78,93,82,85,73,100,67,93,77,80,88,74,86,88,69,86,71,62,69,84,52,62,71,59,50,55,55,60,58,67,74,60,51,60,65,61,53,52,51,52,51,51,51,49,60,62,47,58,79,74,57,63,75,90,75,61,49,73,69,53,56,50,50,51,52,34,54,74,70,70,52,46,52,68,58,42,51,54,56,40,62,47,77,57,71,38,30,38,39,10,24,60,65,71,95

Sequence (320 aa):
MAWWGDHRNIHREFAMMEYLKICSRLETYGVSYFEIRNTRVQNLSSVDALGLSVYERSNKVTAKPVDRGSTHFVFYASDVSVNKRILSLCMGNHELYMRRRKPLPVEMQQLKQQADEEKMQRQVEQERLIRETEARESAEKKQREYEEEMLRMKLEMDKMQHQLEQDSIITIAQASHRPVEENQAVFHAKPDQSPMSPLLYVALNPDQSAEKGAVHSKPVVSPKYTPEHKEQNSVQLNDHKPGSAGKEREQIKSAEKSKDVKNKLEILTKELEMVKETDRMEDIDKQHLENKKAGRDKYKTFRQIRSGNTKRRIDQYENM

Organism: NCBI:txid166011

Foldseek 3Di:
DPPVVVCPLPDPVRVVVVVVLVQVFQQCPQWDWAFKAFPPGTWIWIQGLVGIFTGHPLGSRFTDAFFDDDDDQDIGGPDPVRVVVSLVSRQVSLVVNQQVLDPDPPVVVVVVVVVVVVVVVVVVVSVVVVVVVVVVVVVVVVVVVVVVVVVVVVVVVVVVVVVVVVVVVVVVVVVVVDDDDDDDDDDDDDDDDDDDDDYDDDDDDDYDDDYDDDDDDDDDDDDDDDDDDDDDPDDDDDPDPRDDPPPLVVSVVVSPPPPPVVVVVVVVVVVVVVVDDPVPDDSNNVVVVVCVVVVHTNSNSVVNNPPDDPNRNSVRVNVD

Radius of gyration: 39.91 Å; Cα contacts (8 Å, |Δi|>4): 180; chains: 1; bounding box: 96×63×107 Å

InterPro domains:
  IPR008954 Moesin tail domain superfamily [G3DSA:6.10.360.10] (244-320)
  IPR008954 Moesin tail domain superfamily [SSF48678] (236-320)
  IPR011174 Ezrin/radixin/moesin [PTHR23281] (59-166)
  IPR011259 Ezrin/radixin/moesin, C-terminal [PF00769] (247-320)
  IPR011993 PH-like domain superfamily [G3DSA:2.30.29.30] (57-101)
  IPR018980 FERM, C-terminal PH-like domain [SM01196] (38-105)